Protein AF-A0A534XLD9-F1 (afdb_monomer)

Foldseek 3Di:
DDFFDQWADADDDPPQPQWGWTTHRPDPDTDTFGAAWEKDKDKDWAQEAAALAQPGFKDKTKTKMAIDTPDDSDQLQVKKKWKFKCAPPCPPDHTPDTDIFGQDNRRMTMDIDMDGFHKIKIKIWIDDDRRHDIDIDIGIHGYYHDHQQWKKWKWAWDQFPDDRFTKTKTWIWGHDPVSQIDIKIWIWGADPVRWIKIKIADFCPVKDKDFDQDAPRDRQKIKMKGFIKIFTARPVVRDGPDIAGPKMKMKMWGQQCPHVVGDAIWIFMWIAHNVRDTDNRGGHDIDGGPDIGMDIDDD

Secondary structure (DSSP, 8-state):
---PPPTT-B----S-TTB--EE-SS-SSEE-PBPPBPEEEEE-S-SEEE-SSTT--EEEEEEEEEEEESSSSS-GGG-EEEEEEEETT-TTSPPSEEEEEE--TTSEEEEEEEEESEEEEEEEEEPPBTTB---EEEEEEEEE---SS-EEEEEEEEE-SSSS-EEEEEEEEEE-TTS-EEEEEEEEEE-TTS-EEEEEEEE-TT--EEEEE-GGGSEEEEEEEEEEEEEEE-TTT--EEEEEEEEEEEEEEE--TTSSS----EEEEEEE-TTSPBPTT-EEEEEE-SEEEEEEE--

Radius of gyration: 24.29 Å; Cα contacts (8 Å, |Δi|>4): 788; chains: 1; bounding box: 73×39×75 Å

Nearest PDB structures (foldseek):
  7cg1-assembly1_A  TM=5.729E-01  e=1.431E+00  Pseudobacteroides cellulosolvens ATCC 35603 = DSM 2933
  7cg8-assembly1_D  TM=5.524E-01  e=1.174E+00  Pseudobacteroides cellulosolvens ATCC 35603 = DSM 2933
  4nkq-assembly1_B  TM=4.243E-01  e=3.858E+00  Homo sapiens
  6tpu-assembly2_B  TM=2.922E-01  e=8.116E+00  Homo sapiens

Solvent-accessible surface area (backbone atoms only — not comparable to full-atom values): 15808 Å² total; per-residue (Å²): 131,89,86,52,58,58,57,71,40,76,46,78,74,85,83,52,91,43,38,47,42,20,26,67,40,80,46,94,58,65,37,68,52,54,52,56,42,50,53,49,59,42,81,67,37,64,44,51,43,42,12,69,18,75,84,39,61,46,27,80,44,47,47,28,34,41,46,45,65,77,64,81,77,60,70,62,51,81,41,36,35,32,44,34,31,17,54,55,93,36,89,86,55,82,53,85,39,80,50,73,22,62,21,37,95,84,24,43,24,59,50,76,49,77,44,60,58,46,57,26,32,35,35,42,28,46,57,89,44,86,50,40,48,74,35,67,42,76,45,65,29,36,28,40,65,17,64,49,70,31,35,40,38,36,36,36,29,33,72,40,98,66,68,102,43,63,29,39,37,39,38,39,40,32,38,38,98,84,35,46,62,44,71,50,44,40,39,37,40,69,48,96,88,67,32,35,36,40,36,36,58,74,43,38,91,89,32,53,75,36,61,33,69,50,50,93,76,35,56,23,22,37,38,39,34,27,31,24,35,42,32,36,25,41,76,89,76,70,42,73,78,45,75,46,62,74,20,37,38,40,37,42,38,33,29,14,79,79,28,86,76,65,46,71,29,29,45,20,34,36,35,33,41,72,88,69,46,73,43,87,90,42,44,73,61,78,36,61,52,77,42,74,52,51,44,55,43,71,106

Mean predicted aligned error: 12.77 Å

pLDDT: mean 88.13, std 9.19, range [56.22, 98.62]

Structure (mmCIF, N/CA/C/O backbone):
data_AF-A0A534XLD9-F1
#
_entry.id   AF-A0A534XLD9-F1
#
loop_
_atom_site.group_PDB
_atom_site.id
_atom_site.type_symbol
_atom_site.label_atom_id
_atom_site.label_alt_id
_atom_site.label_comp_id
_atom_site.label_asym_id
_atom_site.label_entity_id
_atom_site.label_seq_id
_atom_site.pdbx_PDB_ins_code
_atom_site.Cartn_x
_atom_site.Cartn_y
_atom_site.Cartn_z
_atom_site.occupancy
_atom_site.B_iso_or_equiv
_atom_site.auth_seq_id
_atom_site.auth_comp_id
_atom_site.auth_asym_id
_atom_site.auth_atom_id
_atom_site.pdbx_PDB_model_num
ATOM 1 N N . MET A 1 1 ? -49.178 1.383 40.693 1.00 61.94 1 MET A N 1
ATOM 2 C CA . MET A 1 1 ? -47.791 1.307 40.199 1.00 61.94 1 MET A CA 1
ATOM 3 C C . MET A 1 1 ? -47.770 0.206 39.171 1.00 61.94 1 MET A C 1
ATOM 5 O O . MET A 1 1 ? -48.215 -0.885 39.509 1.00 61.94 1 MET A O 1
ATOM 9 N N . ASP A 1 2 ? -47.312 0.497 37.959 1.00 74.88 2 ASP A N 1
ATOM 10 C CA . ASP A 1 2 ? -46.992 -0.567 37.011 1.00 74.88 2 ASP A CA 1
ATOM 11 C C . ASP A 1 2 ? -45.731 -1.288 37.485 1.00 74.88 2 ASP A C 1
ATOM 13 O O . ASP A 1 2 ? -44.790 -0.660 37.979 1.00 74.88 2 ASP A O 1
ATOM 17 N N . VAL A 1 3 ? -45.745 -2.615 37.387 1.00 83.62 3 VAL A N 1
ATOM 18 C CA . VAL A 1 3 ? -44.616 -3.472 37.750 1.00 83.62 3 VAL A CA 1
ATOM 19 C C . VAL A 1 3 ? -43.976 -3.936 36.451 1.00 83.62 3 VAL A C 1
ATOM 21 O O . VAL A 1 3 ? -44.555 -4.745 35.730 1.00 83.62 3 VAL A O 1
ATOM 24 N N . PHE A 1 4 ? -42.800 -3.396 36.137 1.00 91.00 4 PHE A N 1
ATOM 25 C CA . PHE A 1 4 ? -42.024 -3.809 34.970 1.00 91.00 4 PHE A CA 1
ATOM 26 C C . PHE A 1 4 ? -41.066 -4.938 35.325 1.00 91.00 4 PHE A C 1
ATOM 28 O O . PHE A 1 4 ? -40.549 -5.010 36.443 1.00 91.00 4 PHE A O 1
ATOM 35 N N . GLN A 1 5 ? -40.811 -5.803 34.346 1.00 90.00 5 GLN A N 1
ATOM 36 C CA . GLN A 1 5 ? -39.850 -6.879 34.513 1.00 90.00 5 GLN A CA 1
ATOM 37 C C . GLN A 1 5 ? -38.439 -6.320 34.648 1.00 90.00 5 GLN A C 1
ATOM 39 O O . GLN A 1 5 ? -38.091 -5.354 33.974 1.00 90.00 5 GLN A O 1
ATOM 44 N N . THR A 1 6 ? -37.633 -6.915 35.529 1.00 92.38 6 THR A N 1
ATOM 45 C CA . THR A 1 6 ? -36.284 -6.433 35.849 1.00 92.38 6 THR A CA 1
ATOM 46 C C . THR A 1 6 ? -35.412 -6.303 34.596 1.00 92.38 6 THR A C 1
ATOM 48 O O . THR A 1 6 ? -35.491 -7.125 33.682 1.00 92.38 6 THR A O 1
ATOM 51 N N . ALA A 1 7 ? -34.566 -5.270 34.562 1.00 93.38 7 ALA A N 1
ATOM 52 C CA . ALA A 1 7 ? -33.651 -5.031 33.452 1.00 93.38 7 ALA A CA 1
ATOM 53 C C . ALA A 1 7 ? -32.753 -6.254 33.180 1.00 93.38 7 ALA A C 1
ATOM 55 O O . ALA A 1 7 ? -32.238 -6.861 34.120 1.00 93.38 7 ALA A O 1
ATOM 56 N N . GLY A 1 8 ? -32.567 -6.601 31.904 1.00 90.00 8 GLY A N 1
ATOM 57 C CA . GLY A 1 8 ? -31.731 -7.729 31.473 1.00 90.00 8 GLY A CA 1
ATOM 58 C C . GLY A 1 8 ? -32.429 -9.095 31.416 1.00 90.00 8 GLY A C 1
ATOM 59 O O . GLY A 1 8 ? -31.811 -10.053 30.964 1.00 90.00 8 GLY A O 1
ATOM 60 N N . TYR A 1 9 ? -33.695 -9.209 31.838 1.00 93.00 9 TYR A N 1
ATOM 61 C CA . TYR A 1 9 ? -34.493 -10.415 31.571 1.00 93.00 9 TYR A CA 1
ATOM 62 C C . TYR A 1 9 ? -34.829 -10.523 30.086 1.00 93.00 9 TYR A C 1
ATOM 64 O O . TYR A 1 9 ? -35.112 -9.504 29.458 1.00 93.00 9 TYR A O 1
ATOM 72 N N . THR A 1 10 ? -34.858 -11.748 29.557 1.00 92.50 10 THR A N 1
ATOM 73 C CA . THR A 1 10 ? -35.265 -11.997 28.172 1.00 92.50 10 THR A CA 1
ATOM 74 C C . THR A 1 10 ? -36.721 -11.590 27.942 1.00 92.50 10 THR A C 1
ATOM 76 O O . THR A 1 10 ? -37.580 -11.778 28.811 1.00 92.50 10 THR A O 1
ATOM 79 N N . CYS A 1 11 ? -36.998 -11.014 26.775 1.00 91.56 11 CYS A N 1
ATOM 80 C CA . CYS A 1 11 ? -38.344 -10.671 26.316 1.00 91.56 11 CYS A CA 1
ATOM 81 C C . CYS A 1 11 ? -38.617 -11.291 24.940 1.00 91.56 11 CYS A C 1
ATOM 83 O O . CYS A 1 11 ? -37.980 -12.278 24.581 1.00 91.56 11 CYS A O 1
ATOM 85 N N . THR A 1 12 ? -39.637 -10.806 24.229 1.00 93.44 12 THR A N 1
ATOM 86 C CA . THR A 1 12 ? -40.022 -11.341 22.920 1.00 93.44 12 THR A CA 1
ATOM 87 C C . THR A 1 12 ? -38.857 -11.248 21.935 1.00 93.44 12 THR A C 1
ATOM 89 O O . THR A 1 12 ? -38.420 -10.145 21.627 1.00 93.44 12 THR A O 1
ATOM 92 N N . ASP A 1 13 ? -38.420 -12.409 21.452 1.00 88.88 13 ASP A N 1
ATOM 93 C CA . ASP A 1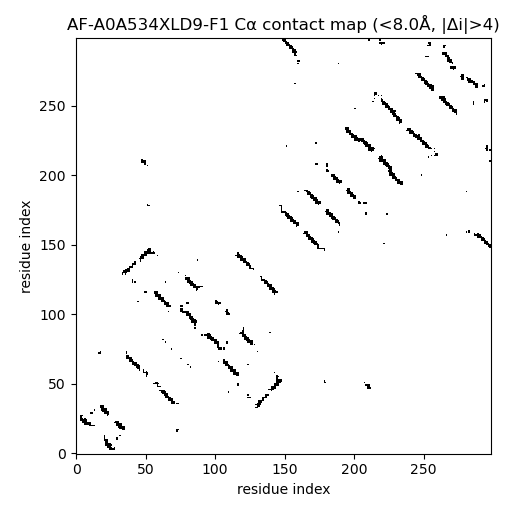 13 ? -37.375 -12.587 20.440 1.00 88.88 13 ASP A CA 1
ATOM 94 C C . ASP A 1 13 ? -37.797 -11.963 19.098 1.00 88.88 13 ASP A C 1
ATOM 96 O O . ASP A 1 13 ? -38.916 -12.209 18.626 1.00 88.88 13 ASP A O 1
ATOM 100 N N . ASP A 1 14 ? -36.931 -11.137 18.505 1.00 89.31 14 ASP A N 1
ATOM 101 C CA . ASP A 1 14 ? -37.129 -10.547 17.172 1.00 89.31 14 ASP A CA 1
ATOM 102 C C . ASP A 1 14 ? -36.625 -11.453 16.028 1.00 89.31 14 ASP A C 1
ATOM 104 O O . ASP A 1 14 ? -36.816 -11.136 14.850 1.00 89.31 14 ASP A O 1
ATOM 108 N N . ALA A 1 15 ? -36.065 -12.615 16.381 1.00 90.69 15 ALA A N 1
ATOM 109 C CA . ALA A 1 15 ? -35.422 -13.600 15.521 1.00 90.69 15 ALA A CA 1
ATOM 110 C C . ALA A 1 15 ? -34.161 -13.093 14.795 1.00 90.69 15 ALA A C 1
ATOM 112 O O . ALA A 1 15 ? -33.679 -13.759 13.869 1.00 90.69 15 ALA A O 1
ATOM 113 N N . ASP A 1 16 ? -33.598 -11.954 15.206 1.00 90.25 16 ASP A N 1
ATOM 114 C CA . ASP A 1 16 ? -32.309 -11.470 14.732 1.00 90.25 16 ASP A CA 1
ATOM 115 C C . ASP A 1 16 ? -31.178 -12.018 15.616 1.00 90.25 16 ASP A C 1
ATOM 117 O O . ASP A 1 16 ? -30.931 -11.598 16.740 1.00 90.25 16 ASP A O 1
ATOM 121 N N . SER A 1 17 ? -30.398 -12.951 15.065 1.00 89.44 17 SER A N 1
ATOM 122 C CA . SER A 1 17 ? -29.231 -13.526 15.752 1.00 89.44 17 SER A CA 1
ATOM 123 C C . SER A 1 17 ? -28.135 -12.510 16.124 1.00 89.44 17 SER A C 1
ATOM 125 O O . SER A 1 17 ? -27.167 -12.869 16.798 1.00 89.44 17 SER A O 1
ATOM 127 N N . CYS A 1 18 ? -28.241 -11.271 15.639 1.00 92.06 18 CYS A N 1
ATOM 128 C CA . CYS A 1 18 ? -27.294 -10.188 15.861 1.00 92.06 18 CYS A CA 1
ATOM 129 C C . CYS A 1 18 ? -27.704 -9.237 16.996 1.00 92.06 18 CYS A C 1
ATOM 131 O O . CYS A 1 18 ? -26.922 -8.341 17.339 1.00 92.06 18 CYS A O 1
ATOM 133 N N . THR A 1 19 ? -28.880 -9.420 17.595 1.00 92.88 19 THR A N 1
ATOM 134 C CA . THR A 1 19 ? -29.396 -8.640 18.726 1.00 92.88 19 THR A CA 1
ATOM 135 C C . THR A 1 19 ? -29.603 -9.539 19.948 1.00 92.88 19 THR A C 1
ATOM 137 O O . THR A 1 19 ? -29.541 -10.764 19.884 1.00 92.88 19 THR A O 1
ATOM 140 N N . SER A 1 20 ? -29.726 -8.920 21.121 1.00 92.06 20 SER A N 1
ATOM 141 C CA . SER A 1 20 ? -30.073 -9.595 22.372 1.00 92.06 20 SER A CA 1
ATOM 142 C C . SER A 1 20 ? -31.358 -8.992 22.913 1.00 92.06 20 SER A C 1
ATOM 144 O O . SER A 1 20 ? -31.349 -7.839 23.331 1.00 92.06 20 SER A O 1
ATOM 146 N N . ASP A 1 21 ? -32.421 -9.779 23.014 1.00 94.56 21 ASP A N 1
ATOM 147 C CA . ASP A 1 21 ? -33.731 -9.295 23.460 1.00 94.56 21 ASP A CA 1
ATOM 148 C C . ASP A 1 21 ? -33.812 -9.192 24.979 1.00 94.56 21 ASP A C 1
ATOM 150 O O . ASP A 1 21 ? -33.820 -10.203 25.689 1.00 94.56 21 ASP A O 1
ATOM 154 N N . VAL A 1 22 ? -33.872 -7.967 25.503 1.00 94.38 22 VAL A N 1
ATOM 155 C CA . VAL A 1 22 ? -33.872 -7.722 26.951 1.00 94.38 22 VAL A CA 1
ATOM 156 C C . VAL A 1 22 ? -34.844 -6.633 27.397 1.00 94.38 22 VAL A C 1
ATOM 158 O O . VAL A 1 22 ? -35.036 -5.605 26.750 1.00 94.38 22 VAL A O 1
ATOM 161 N N . CYS A 1 23 ? -35.439 -6.827 28.571 1.00 94.31 23 CYS A N 1
ATOM 162 C CA . CYS A 1 23 ? -36.251 -5.820 29.247 1.00 94.31 23 CYS A CA 1
ATOM 163 C C . CYS A 1 23 ? -35.387 -4.647 29.737 1.00 94.31 23 CYS A C 1
ATOM 165 O O . CYS A 1 23 ? -34.271 -4.845 30.224 1.00 94.31 23 CYS A O 1
ATOM 167 N N . SER A 1 24 ? -35.936 -3.426 29.712 1.00 92.38 24 SER A N 1
ATOM 168 C CA . SER A 1 24 ? -35.257 -2.229 30.238 1.00 92.38 24 SER A CA 1
ATOM 169 C C . SER A 1 24 ? -35.392 -2.038 31.754 1.00 92.38 24 SER A C 1
ATOM 171 O O . SER A 1 24 ? -34.673 -1.225 32.330 1.00 92.38 24 SER A O 1
ATOM 173 N N . GLY A 1 25 ? -36.342 -2.717 32.412 1.00 91.69 25 GLY A N 1
ATOM 174 C CA . GLY A 1 25 ? -36.690 -2.455 33.818 1.00 91.69 25 GLY A CA 1
ATOM 175 C C . GLY A 1 25 ? -37.645 -1.280 34.047 1.00 91.69 25 GLY A C 1
ATOM 176 O O . GLY A 1 25 ? -38.066 -1.052 35.177 1.00 91.69 25 GLY A O 1
ATOM 177 N N . SER A 1 26 ? -37.978 -0.525 32.999 1.00 92.56 26 SER A N 1
ATOM 178 C CA . SER A 1 26 ? -38.694 0.758 33.094 1.00 92.56 26 SER A CA 1
ATOM 179 C C . SER A 1 26 ? -39.796 0.947 32.048 1.00 92.56 26 SER A C 1
ATOM 181 O O . SER A 1 26 ? -40.458 1.983 32.038 1.00 92.56 26 SER A O 1
ATOM 183 N N . SER A 1 27 ? -39.979 -0.027 31.157 1.00 90.25 27 SER A N 1
ATOM 184 C CA . SER A 1 27 ? -40.933 0.004 30.051 1.00 90.25 27 SER A CA 1
ATOM 185 C C . SER A 1 27 ? -41.468 -1.401 29.775 1.00 90.25 27 SER A C 1
ATOM 187 O O . SER A 1 27 ? -40.807 -2.393 30.082 1.00 90.25 27 SER A O 1
ATOM 189 N N . ALA A 1 28 ? -42.651 -1.478 29.162 1.00 90.50 28 ALA A N 1
ATOM 190 C CA . ALA A 1 28 ? -43.205 -2.716 28.613 1.00 90.50 28 ALA A CA 1
ATOM 191 C C . ALA A 1 28 ? -42.612 -3.084 27.235 1.00 90.50 28 ALA A C 1
ATOM 193 O O . ALA A 1 28 ? -42.898 -4.160 26.717 1.00 90.50 28 ALA A O 1
ATOM 194 N N . ALA A 1 29 ? -41.815 -2.197 26.626 1.00 91.69 29 ALA A N 1
ATOM 195 C CA . ALA A 1 29 ? -41.138 -2.467 25.361 1.00 91.69 29 ALA A CA 1
ATOM 196 C C . ALA A 1 29 ? -39.920 -3.387 25.557 1.00 91.69 29 ALA A C 1
ATOM 198 O O . ALA A 1 29 ? -39.136 -3.194 26.489 1.00 91.69 29 ALA A O 1
ATOM 199 N N . CYS A 1 30 ? -39.753 -4.345 24.644 1.00 92.94 30 CYS A N 1
ATOM 200 C CA . CYS A 1 30 ? -38.544 -5.157 24.533 1.00 92.94 30 CYS A CA 1
ATOM 201 C C . CYS A 1 30 ? -37.442 -4.333 23.852 1.00 92.94 30 CYS A C 1
ATOM 203 O O . CYS A 1 30 ? -37.720 -3.596 22.903 1.00 92.94 30 CYS A O 1
ATOM 205 N N . LEU A 1 31 ? -36.217 -4.385 24.377 1.00 94.00 31 LEU A N 1
ATOM 206 C CA . LEU A 1 31 ? -35.057 -3.769 23.740 1.00 94.00 31 LEU A CA 1
ATOM 207 C C . LEU A 1 31 ? -34.300 -4.827 22.949 1.00 94.00 31 LEU A C 1
ATOM 209 O O . LEU A 1 31 ? -34.154 -5.949 23.423 1.00 94.00 31 LEU A O 1
ATOM 213 N N . HIS A 1 32 ? -33.734 -4.406 21.820 1.00 92.38 32 HIS A N 1
ATOM 214 C CA . HIS A 1 32 ? -32.953 -5.250 20.915 1.00 92.38 32 HIS A CA 1
ATOM 215 C C . HIS A 1 32 ? -31.539 -4.666 20.718 1.00 92.38 32 HIS A C 1
ATOM 217 O O . HIS A 1 32 ? -31.175 -4.266 19.609 1.00 92.38 32 HIS A O 1
ATOM 223 N N . PRO A 1 33 ? -30.736 -4.465 21.785 1.00 92.00 33 PRO A N 1
ATOM 224 C CA . PRO A 1 33 ? -29.350 -4.046 21.627 1.00 92.00 33 PRO A CA 1
ATOM 225 C C . PRO A 1 33 ? -28.579 -5.060 20.782 1.00 92.00 33 PRO A C 1
ATOM 227 O O . PRO A 1 33 ? -28.701 -6.268 20.963 1.00 92.00 33 PRO A O 1
ATOM 230 N N . CYS A 1 34 ? -27.738 -4.555 19.889 1.00 92.12 34 CYS A N 1
ATOM 231 C CA . CYS A 1 34 ? -26.821 -5.383 19.121 1.00 92.12 34 CYS A CA 1
ATOM 232 C C . CYS A 1 34 ? -25.862 -6.166 20.032 1.00 92.12 34 CYS A C 1
ATOM 234 O O . CYS A 1 34 ? -25.369 -5.652 21.041 1.00 92.12 34 CYS A O 1
ATOM 236 N N . ILE A 1 35 ? -25.548 -7.397 19.635 1.00 90.75 35 ILE A N 1
ATOM 237 C CA . ILE A 1 35 ? -24.490 -8.202 20.245 1.00 90.75 35 ILE A CA 1
ATOM 238 C C . ILE A 1 35 ? -23.139 -7.705 19.703 1.00 90.75 35 ILE A C 1
ATOM 240 O O . ILE A 1 35 ? -22.944 -7.698 18.485 1.00 90.75 35 ILE A O 1
ATOM 244 N N . PRO A 1 36 ? -22.179 -7.303 20.562 1.00 90.69 36 PRO A N 1
ATOM 245 C CA . PRO A 1 36 ? -20.895 -6.789 20.099 1.00 90.69 36 PRO A CA 1
ATOM 246 C C . PRO A 1 36 ? -20.099 -7.810 19.278 1.00 90.69 36 PRO A C 1
ATOM 248 O O . PRO A 1 36 ? -19.723 -8.872 19.781 1.00 90.69 36 PRO A O 1
ATOM 251 N N . VAL A 1 37 ? -19.780 -7.456 1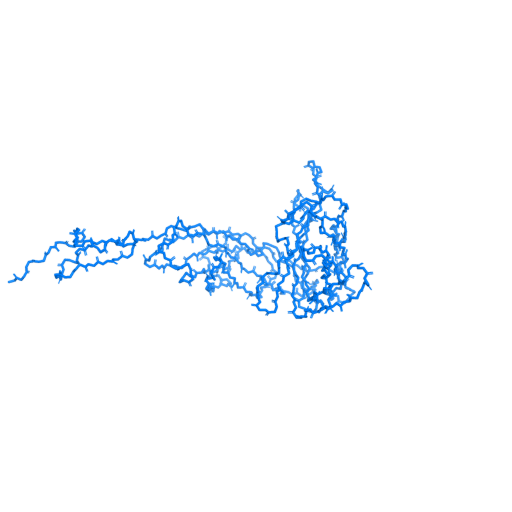8.033 1.00 92.69 37 VAL A N 1
ATOM 252 C CA . VAL A 1 37 ? -19.006 -8.301 17.116 1.00 92.69 37 VAL A CA 1
ATOM 253 C C . VAL A 1 37 ? -17.510 -8.164 17.397 1.00 92.69 37 VAL A C 1
ATOM 255 O O . VAL A 1 37 ? -16.976 -7.056 17.489 1.00 92.69 37 VAL A O 1
ATOM 258 N N . GLY A 1 38 ? -16.818 -9.297 17.535 1.00 92.12 38 GLY A N 1
ATOM 259 C CA . GLY A 1 38 ? -15.363 -9.339 17.655 1.00 92.12 38 GLY A CA 1
ATOM 260 C C . GLY A 1 38 ? -14.668 -8.964 16.346 1.00 92.12 38 GLY A C 1
ATOM 261 O O . GLY A 1 38 ? -15.143 -9.294 15.258 1.00 92.12 38 GLY A O 1
ATOM 262 N N . VAL A 1 39 ? -13.517 -8.300 16.440 1.00 94.12 39 VAL A N 1
ATOM 263 C CA . VAL A 1 39 ? -12.728 -7.867 15.278 1.00 94.12 39 VAL A CA 1
ATOM 264 C C . VAL A 1 39 ? -11.257 -8.211 15.458 1.00 94.12 39 VAL A C 1
ATOM 266 O O . VAL A 1 39 ? -10.699 -8.090 16.547 1.00 94.12 39 VAL A O 1
ATOM 269 N N . THR A 1 40 ? -10.612 -8.613 14.367 1.00 94.19 40 THR A N 1
ATOM 270 C CA . THR A 1 40 ? -9.151 -8.682 14.281 1.00 94.19 40 THR A CA 1
ATOM 271 C C . THR A 1 40 ? -8.649 -7.397 13.638 1.00 94.19 40 THR A C 1
ATOM 273 O O . THR A 1 40 ? -9.137 -7.016 12.577 1.00 94.19 40 THR A O 1
ATOM 276 N N . LEU A 1 41 ? -7.682 -6.733 14.273 1.00 95.00 41 LEU A N 1
ATOM 277 C CA . LEU A 1 41 ? -7.057 -5.513 13.764 1.00 95.00 41 LEU A CA 1
ATOM 278 C C . LEU A 1 41 ? -5.583 -5.776 13.458 1.00 95.00 41 LEU A C 1
ATOM 280 O O . LEU A 1 41 ? -4.827 -6.194 14.336 1.00 95.00 41 LEU A O 1
ATOM 284 N N . GLN A 1 42 ? -5.171 -5.487 12.229 1.00 91.06 42 GLN A N 1
ATOM 285 C CA . GLN A 1 42 ? -3.785 -5.603 11.785 1.00 91.06 42 GLN A CA 1
ATOM 286 C C . GLN A 1 42 ? -3.284 -4.251 11.292 1.00 91.06 42 GLN A C 1
ATOM 288 O O . GLN A 1 42 ? -3.963 -3.581 10.518 1.00 91.06 42 GLN A O 1
ATOM 293 N N . TYR A 1 43 ? -2.090 -3.846 11.719 1.00 87.69 43 TYR A N 1
ATOM 294 C CA . TYR A 1 43 ? -1.435 -2.672 11.155 1.00 87.69 43 TYR A CA 1
ATOM 295 C C . TYR A 1 43 ? -0.810 -3.028 9.802 1.00 87.69 43 TYR A C 1
ATOM 297 O O . TYR A 1 43 ? -0.097 -4.023 9.688 1.00 87.69 43 TYR A O 1
ATOM 305 N N . ALA A 1 44 ? -1.070 -2.202 8.792 1.00 82.12 44 ALA A N 1
ATOM 306 C CA . ALA A 1 44 ? -0.615 -2.384 7.413 1.00 82.12 44 ALA A CA 1
ATOM 307 C C . ALA A 1 44 ? 0.048 -1.120 6.829 1.00 82.12 44 ALA A C 1
ATOM 309 O O . ALA A 1 44 ? 0.359 -1.069 5.638 1.00 82.12 44 ALA A O 1
ATOM 310 N N . GLY A 1 45 ? 0.227 -0.083 7.655 1.00 79.50 45 GLY A N 1
ATOM 311 C CA . GLY A 1 45 ? 0.884 1.161 7.267 1.00 79.50 45 GLY A CA 1
ATOM 312 C C . GLY A 1 45 ? 2.407 1.058 7.233 1.00 79.50 45 GLY A C 1
ATOM 313 O O . GLY A 1 45 ? 3.001 -0.004 7.420 1.00 79.50 45 GLY A O 1
ATOM 314 N N . ASP A 1 46 ? 3.047 2.201 7.023 1.00 82.00 46 ASP A N 1
ATOM 315 C CA . ASP A 1 46 ? 4.496 2.311 6.978 1.00 82.00 46 ASP A CA 1
ATOM 316 C C . ASP A 1 46 ? 5.129 1.989 8.342 1.00 82.00 46 ASP A C 1
ATOM 318 O O . ASP A 1 46 ? 4.630 2.389 9.398 1.00 82.00 46 ASP A O 1
ATOM 322 N N . LEU A 1 47 ? 6.260 1.282 8.303 1.00 81.12 47 LEU A N 1
ATOM 323 C CA . LEU A 1 47 ? 7.117 0.983 9.461 1.00 81.12 47 LEU A CA 1
ATOM 324 C C . LEU A 1 47 ? 8.473 1.690 9.364 1.00 81.12 47 LEU A C 1
ATOM 326 O O . LEU A 1 47 ? 9.111 1.967 10.376 1.00 81.12 47 LEU A O 1
ATOM 330 N N . PHE A 1 48 ? 8.923 2.007 8.148 1.00 69.94 48 PHE A N 1
ATOM 331 C CA . PHE A 1 48 ? 10.088 2.852 7.915 1.00 69.94 48 PHE A CA 1
ATOM 332 C C . PHE A 1 48 ? 9.828 3.778 6.730 1.00 69.94 48 PHE A C 1
ATOM 334 O O . PHE A 1 48 ? 9.354 3.336 5.683 1.00 69.94 48 PHE A O 1
ATOM 341 N N . VAL A 1 49 ? 10.160 5.054 6.890 1.00 69.94 49 VAL A N 1
ATOM 342 C CA . VAL A 1 49 ? 9.986 6.101 5.881 1.00 69.94 49 VAL A CA 1
ATOM 343 C C . VAL A 1 49 ? 11.274 6.917 5.811 1.00 69.94 49 VAL A C 1
ATOM 345 O O . VAL A 1 49 ? 11.942 7.121 6.820 1.00 69.94 49 VAL A O 1
ATOM 348 N N . PHE A 1 50 ? 11.642 7.392 4.625 1.00 64.12 50 PHE A N 1
ATOM 349 C CA . PHE A 1 50 ? 12.731 8.352 4.481 1.00 64.12 50 PHE A CA 1
ATOM 350 C C . PHE A 1 50 ? 12.200 9.695 4.005 1.00 64.12 50 PHE A C 1
ATOM 352 O O . PHE A 1 50 ? 11.227 9.760 3.252 1.00 64.12 50 PHE A O 1
ATOM 359 N N . THR A 1 51 ? 12.851 10.770 4.426 1.00 71.06 51 THR A N 1
ATOM 360 C CA . THR A 1 51 ? 12.584 12.098 3.876 1.00 71.06 51 THR A CA 1
ATOM 361 C C . THR A 1 51 ? 13.061 12.189 2.426 1.00 71.06 51 THR A C 1
ATOM 363 O O . THR A 1 51 ? 13.833 11.355 1.953 1.00 71.06 51 THR A O 1
ATOM 366 N N . ALA A 1 52 ? 12.619 13.212 1.692 1.00 62.66 52 ALA A N 1
ATOM 367 C CA . ALA A 1 52 ? 12.949 13.362 0.269 1.00 62.66 52 ALA A CA 1
ATOM 368 C C . ALA A 1 52 ? 14.451 13.599 -0.023 1.00 62.66 52 ALA A C 1
ATOM 370 O O . ALA A 1 52 ? 14.849 13.670 -1.182 1.00 62.66 52 ALA A O 1
ATOM 371 N N . GLY A 1 53 ? 15.299 13.725 1.000 1.00 58.81 53 GLY A N 1
ATOM 372 C CA . GLY A 1 53 ? 16.743 13.859 0.847 1.00 58.81 53 GLY A CA 1
ATOM 373 C C . GLY A 1 53 ? 17.446 14.147 2.174 1.00 58.81 53 GLY A C 1
ATOM 374 O O . GLY A 1 53 ? 16.783 14.357 3.191 1.00 58.81 53 GLY A O 1
ATOM 375 N N . PRO A 1 54 ? 18.786 14.231 2.171 1.00 62.28 54 PRO A N 1
ATOM 376 C CA . PRO A 1 54 ? 19.584 14.298 3.398 1.00 62.28 54 PRO A CA 1
ATOM 377 C C . PRO A 1 54 ? 19.379 15.588 4.205 1.00 62.28 54 PRO A C 1
ATOM 379 O O . PRO A 1 54 ? 19.782 15.665 5.359 1.00 62.28 54 PRO A O 1
ATOM 382 N N . THR A 1 55 ? 18.759 16.608 3.606 1.00 69.94 55 THR A N 1
ATOM 383 C CA . THR A 1 55 ? 18.476 17.909 4.232 1.00 69.94 55 THR A CA 1
ATOM 384 C C . THR A 1 55 ? 16.985 18.171 4.442 1.00 69.94 55 THR A C 1
ATOM 386 O O . THR A 1 55 ? 16.613 19.214 4.978 1.00 69.94 55 THR A O 1
ATOM 389 N N . VAL A 1 56 ? 16.112 17.249 4.027 1.00 73.56 56 VAL A N 1
ATOM 390 C CA . VAL A 1 56 ? 14.664 17.380 4.217 1.00 73.56 56 VAL A CA 1
ATOM 391 C C . VAL A 1 56 ? 14.323 16.761 5.564 1.00 73.56 56 VAL A C 1
ATOM 393 O O . VAL A 1 56 ? 14.608 15.591 5.782 1.00 73.56 56 VAL A O 1
ATOM 396 N N . GLY A 1 57 ? 13.749 17.542 6.479 1.00 73.75 57 GLY A N 1
ATOM 397 C CA . GLY A 1 57 ? 13.451 17.091 7.844 1.00 73.75 57 GLY A CA 1
ATOM 398 C C . GLY A 1 57 ? 12.119 16.359 7.999 1.00 73.75 57 GLY A C 1
ATOM 399 O O . GLY A 1 57 ? 11.870 15.798 9.059 1.00 73.75 57 GLY A O 1
ATOM 400 N N . THR A 1 58 ? 11.266 16.366 6.972 1.00 82.62 58 THR A N 1
ATOM 401 C CA . THR A 1 58 ? 9.927 15.768 6.999 1.00 82.62 58 THR A CA 1
ATOM 402 C C . THR A 1 58 ? 9.757 14.684 5.941 1.00 82.62 58 THR A C 1
ATOM 404 O O . THR A 1 58 ? 10.334 14.749 4.854 1.00 82.62 58 THR A O 1
ATOM 407 N N . ALA A 1 59 ? 8.930 13.690 6.248 1.00 76.75 59 ALA A N 1
ATOM 408 C CA . ALA A 1 59 ? 8.475 12.689 5.295 1.00 76.75 59 ALA A CA 1
ATOM 409 C C . ALA A 1 59 ? 6.957 12.522 5.367 1.00 76.75 59 ALA A C 1
ATOM 411 O O . ALA A 1 59 ? 6.359 12.677 6.434 1.00 76.75 59 ALA A O 1
ATOM 412 N N . THR A 1 60 ? 6.350 12.177 4.233 1.00 83.38 60 THR A N 1
ATOM 413 C CA . THR A 1 60 ? 4.960 11.721 4.185 1.00 83.38 60 THR A CA 1
ATOM 414 C C . THR A 1 60 ? 4.909 10.259 4.600 1.00 83.38 60 THR A C 1
ATOM 416 O O . THR A 1 60 ? 5.581 9.420 4.008 1.00 83.38 60 THR A O 1
ATOM 419 N N . VAL A 1 61 ? 4.107 9.974 5.615 1.00 84.50 61 VAL A N 1
ATOM 420 C CA . VAL A 1 61 ? 3.894 8.654 6.199 1.00 84.50 61 VAL A CA 1
ATOM 421 C C . VAL A 1 61 ? 2.455 8.245 5.934 1.00 84.50 61 VAL A C 1
ATOM 423 O O . VAL A 1 61 ? 1.532 9.026 6.184 1.00 84.50 61 VAL A O 1
ATOM 426 N N . VAL A 1 62 ? 2.256 7.014 5.476 1.00 85.50 62 VAL A N 1
ATOM 427 C CA . VAL A 1 62 ? 0.937 6.400 5.337 1.00 85.50 62 VAL A CA 1
ATOM 428 C C . VAL A 1 62 ? 0.713 5.436 6.493 1.00 85.50 62 VAL A C 1
ATOM 430 O O . VAL A 1 62 ? 1.390 4.422 6.630 1.00 85.50 62 VAL A O 1
ATOM 433 N N . LEU A 1 63 ? -0.273 5.736 7.325 1.00 90.88 63 LEU A N 1
ATOM 434 C CA . LEU A 1 63 ? -0.788 4.819 8.331 1.00 90.88 63 LEU A CA 1
ATOM 435 C C . LEU A 1 63 ? -1.946 4.048 7.718 1.00 90.88 63 LEU A C 1
ATOM 437 O O . LEU A 1 63 ? -2.809 4.634 7.069 1.00 90.88 63 LEU A O 1
ATOM 441 N N . SER A 1 64 ? -1.977 2.739 7.927 1.00 88.69 64 SER A N 1
ATOM 442 C CA . SER A 1 64 ? -3.081 1.907 7.474 1.00 88.69 64 SER A CA 1
ATOM 443 C C . SER A 1 64 ? -3.307 0.750 8.429 1.00 88.69 64 SER A C 1
ATOM 445 O O . SER A 1 64 ? -2.383 0.296 9.108 1.00 88.69 64 SER A O 1
ATOM 447 N N . ALA A 1 65 ? -4.549 0.296 8.500 1.00 87.88 65 ALA A N 1
ATOM 448 C CA . ALA A 1 65 ? -4.937 -0.888 9.231 1.00 87.88 65 ALA A CA 1
ATOM 449 C C . ALA A 1 65 ? -6.013 -1.642 8.456 1.00 87.88 65 ALA A C 1
ATOM 451 O O . ALA A 1 65 ? -6.831 -1.025 7.773 1.00 87.88 65 ALA A O 1
ATOM 452 N N . HIS A 1 66 ? -6.005 -2.960 8.613 1.00 91.12 66 HIS A N 1
ATOM 453 C CA . HIS A 1 66 ? -7.028 -3.853 8.102 1.00 91.12 66 HIS A CA 1
ATOM 454 C C . HIS A 1 66 ? -7.836 -4.420 9.269 1.00 91.12 66 HIS A C 1
ATOM 456 O O . HIS A 1 66 ? -7.271 -4.884 10.268 1.00 91.12 66 HIS A O 1
ATOM 462 N N . VAL A 1 67 ? -9.156 -4.360 9.141 1.00 92.75 67 VAL A N 1
ATOM 463 C CA . VAL A 1 67 ? -10.135 -4.859 10.099 1.00 92.75 67 VAL A CA 1
ATOM 464 C C . VAL A 1 67 ? -10.829 -6.068 9.492 1.00 92.75 67 VAL A C 1
ATOM 466 O O . VAL A 1 67 ? -11.383 -5.992 8.399 1.00 92.75 67 VAL A O 1
ATOM 469 N N . THR A 1 68 ? -10.853 -7.172 10.230 1.00 93.44 68 THR A N 1
ATOM 470 C CA . THR A 1 68 ? -11.612 -8.367 9.854 1.00 93.44 68 THR A CA 1
ATOM 471 C C . THR A 1 68 ? -12.646 -8.673 10.938 1.00 93.44 68 THR A C 1
ATOM 473 O O . THR A 1 68 ? -12.254 -8.992 12.067 1.00 93.44 68 THR A O 1
ATOM 476 N N . PRO A 1 69 ? -13.953 -8.578 10.644 1.00 93.19 69 PRO A N 1
ATOM 477 C CA . PRO A 1 69 ? -14.999 -8.914 11.595 1.00 93.19 69 PRO A CA 1
ATOM 478 C C . PRO A 1 69 ? -15.130 -10.436 11.720 1.00 93.19 69 PRO A C 1
ATOM 480 O O . PRO A 1 69 ? -14.922 -11.173 10.758 1.00 93.19 69 PRO A O 1
ATOM 483 N N . GLN A 1 70 ? -15.464 -10.926 12.913 1.00 92.12 70 GLN A N 1
ATOM 484 C CA . GLN A 1 70 ? -15.642 -12.364 13.159 1.00 92.12 70 GLN A CA 1
ATOM 485 C C . GLN A 1 70 ? -16.932 -12.925 12.542 1.00 92.12 70 GLN A C 1
ATOM 487 O O . GLN A 1 70 ? -17.049 -14.136 12.363 1.00 92.12 70 GLN A O 1
ATOM 492 N N . ASN A 1 71 ? -17.898 -12.060 12.227 1.00 88.19 71 ASN A N 1
ATOM 493 C CA . ASN A 1 71 ? -19.152 -12.404 11.563 1.00 88.19 71 ASN A CA 1
ATOM 494 C C . ASN A 1 71 ? -19.674 -11.205 10.743 1.00 88.19 71 ASN A C 1
ATOM 496 O O . ASN A 1 71 ? -19.031 -10.159 10.679 1.00 88.19 71 ASN A O 1
ATOM 500 N N . THR A 1 72 ? -20.837 -11.358 10.109 1.00 87.75 72 THR A N 1
ATOM 501 C CA . THR A 1 72 ? -21.449 -10.349 9.225 1.00 87.75 72 THR A CA 1
ATOM 502 C C . THR A 1 72 ? -22.616 -9.600 9.869 1.00 87.75 72 THR A C 1
ATOM 504 O O . THR A 1 72 ? -23.404 -8.985 9.159 1.00 87.75 72 THR A O 1
ATOM 507 N N . CYS A 1 73 ? -22.764 -9.666 11.195 1.00 88.62 73 CYS A N 1
ATOM 508 C CA . CYS A 1 73 ? -23.904 -9.074 11.903 1.00 88.62 73 CYS A CA 1
ATOM 509 C C . CYS A 1 73 ? -23.950 -7.546 11.857 1.00 88.62 73 CYS A C 1
ATOM 511 O O . CYS A 1 73 ? -24.958 -6.944 12.208 1.00 88.62 73 CYS A O 1
ATOM 513 N N . GLN A 1 74 ? -22.839 -6.912 11.497 1.00 89.25 74 GLN A N 1
ATOM 514 C CA . GL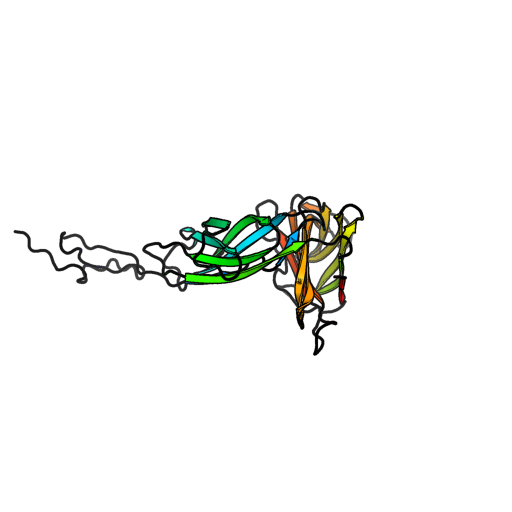N A 1 74 ? -22.680 -5.469 11.518 1.00 89.25 74 GLN A CA 1
ATOM 515 C C . GLN A 1 74 ? -22.003 -5.023 10.224 1.00 89.25 74 GLN A C 1
ATOM 517 O O . GLN A 1 74 ? -21.113 -5.704 9.708 1.00 89.25 74 GLN A O 1
ATOM 522 N N . ASP A 1 75 ? -22.413 -3.866 9.709 1.00 90.75 75 ASP A N 1
ATOM 523 C CA . ASP A 1 75 ? -21.760 -3.250 8.559 1.00 90.75 75 ASP A CA 1
ATOM 524 C C . ASP A 1 75 ? -20.369 -2.755 8.968 1.00 90.75 75 ASP A C 1
ATOM 526 O O . ASP A 1 75 ? -20.222 -1.862 9.807 1.00 90.75 75 ASP A O 1
ATOM 530 N N . ILE A 1 76 ? -19.338 -3.344 8.366 1.00 91.38 76 ILE A N 1
ATOM 531 C CA . ILE A 1 76 ? -17.942 -3.006 8.640 1.00 91.38 76 ILE A CA 1
ATOM 532 C C . ILE A 1 76 ? -17.621 -1.539 8.319 1.00 91.38 76 ILE A C 1
ATOM 534 O O . ILE A 1 76 ? -16.729 -0.962 8.933 1.00 91.38 76 ILE A O 1
ATOM 538 N N . THR A 1 77 ? -18.365 -0.906 7.407 1.00 93.19 77 THR A N 1
ATOM 539 C CA . THR A 1 77 ? -18.154 0.499 7.026 1.00 93.19 77 THR A CA 1
ATOM 540 C C . THR A 1 77 ? -18.612 1.490 8.095 1.00 93.19 77 THR A C 1
ATOM 542 O O . THR A 1 77 ? -18.228 2.659 8.061 1.00 93.19 77 THR A O 1
ATOM 545 N N . ALA A 1 78 ? -19.376 1.028 9.092 1.00 91.31 78 ALA A N 1
ATOM 546 C CA . ALA A 1 78 ? -19.715 1.827 10.264 1.00 91.31 78 ALA A CA 1
ATOM 547 C C . ALA A 1 78 ? -18.521 2.009 11.219 1.00 91.31 78 ALA A C 1
ATOM 549 O O . ALA A 1 78 ? -18.552 2.906 12.063 1.00 91.31 78 ALA A O 1
ATOM 550 N N . LEU A 1 79 ? -17.476 1.179 11.096 1.00 93.88 79 LEU A N 1
ATOM 551 C CA . LEU A 1 79 ? -16.285 1.264 11.931 1.00 93.88 79 LEU A CA 1
ATOM 552 C C . LEU A 1 79 ? -15.366 2.413 11.525 1.00 93.88 79 LEU A C 1
ATOM 554 O O . LEU A 1 79 ? -15.316 2.888 10.390 1.00 93.88 79 LEU A O 1
ATOM 558 N N . SER A 1 80 ? -14.549 2.823 12.485 1.00 95.75 80 SER A N 1
ATOM 559 C CA . SER A 1 80 ? -13.418 3.705 12.246 1.00 95.75 80 SER A CA 1
ATOM 560 C C . SER A 1 80 ? -12.211 3.245 13.051 1.00 95.75 80 SER A C 1
ATOM 562 O O . SER A 1 80 ? -12.343 2.723 14.160 1.00 95.75 80 SER A O 1
ATOM 564 N N . VAL A 1 81 ? -11.020 3.454 12.497 1.00 97.25 81 VAL A N 1
ATOM 565 C CA . VAL A 1 81 ? -9.750 3.187 13.171 1.00 97.25 81 VAL A CA 1
ATOM 566 C C . VAL A 1 81 ? -9.119 4.510 13.556 1.00 97.25 81 VAL A C 1
ATOM 568 O O . VAL A 1 81 ? -8.889 5.386 12.723 1.00 97.25 81 VAL A O 1
ATOM 571 N N . ARG A 1 82 ? -8.793 4.647 14.835 1.00 97.50 82 ARG A N 1
ATOM 572 C CA . ARG A 1 82 ? -7.972 5.737 15.333 1.00 97.50 82 ARG A CA 1
ATOM 573 C C . ARG A 1 82 ? -6.505 5.363 15.252 1.00 97.50 82 ARG A C 1
ATOM 575 O O . ARG A 1 82 ? -6.068 4.381 15.850 1.00 97.50 82 ARG A O 1
ATOM 582 N N . PHE A 1 83 ? -5.743 6.206 14.575 1.00 97.31 83 PHE A N 1
ATOM 583 C CA . PHE A 1 83 ? -4.294 6.161 14.549 1.00 97.31 83 PHE A CA 1
ATOM 584 C C . PHE A 1 83 ? -3.735 7.204 15.507 1.00 97.31 83 PHE A C 1
ATOM 586 O O . PHE A 1 83 ? -4.006 8.404 15.384 1.00 97.31 83 PHE A O 1
ATOM 593 N N . ARG A 1 84 ? -2.928 6.740 16.459 1.00 96.06 84 ARG A N 1
ATOM 594 C CA . ARG A 1 84 ? -2.123 7.594 17.330 1.00 96.06 84 ARG A CA 1
ATOM 595 C C . ARG A 1 84 ? -0.654 7.322 17.077 1.00 96.06 84 ARG A C 1
ATOM 597 O O . ARG A 1 84 ? -0.248 6.167 17.024 1.00 96.06 84 ARG A O 1
ATOM 604 N N . VAL A 1 85 ? 0.142 8.372 16.944 1.00 95.56 85 VAL A N 1
ATOM 605 C CA . VAL A 1 85 ? 1.594 8.255 16.788 1.00 95.56 85 VAL A CA 1
ATOM 606 C C . VAL A 1 85 ? 2.246 8.920 17.982 1.00 95.56 85 VAL A C 1
ATOM 608 O O . VAL A 1 85 ? 1.949 10.071 18.287 1.00 95.56 85 VAL A O 1
ATOM 611 N N . PHE A 1 86 ? 3.123 8.201 18.662 1.00 94.88 86 PHE A N 1
ATOM 612 C CA . PHE A 1 86 ? 3.855 8.662 19.836 1.00 94.88 86 PHE A CA 1
ATOM 613 C C . PHE A 1 86 ? 5.344 8.678 19.529 1.00 94.88 86 PHE A C 1
ATOM 615 O O . PHE A 1 86 ? 5.805 7.903 18.693 1.00 94.88 86 PHE A O 1
ATOM 622 N N . GLN A 1 87 ? 6.117 9.508 20.232 1.00 90.62 87 GLN A N 1
ATOM 623 C CA . GLN A 1 87 ? 7.564 9.288 20.289 1.00 90.62 87 GLN A CA 1
ATOM 624 C C . GLN A 1 87 ? 7.834 7.868 20.807 1.00 90.62 87 GLN A C 1
ATOM 626 O O . GLN A 1 87 ? 7.079 7.368 21.648 1.00 90.62 87 GLN A O 1
ATOM 631 N N . GLN A 1 88 ? 8.867 7.208 20.277 1.00 83.38 88 GLN A N 1
ATOM 632 C CA . GLN A 1 88 ? 9.144 5.807 20.593 1.00 83.38 88 GLN A CA 1
ATOM 633 C C . GLN A 1 88 ? 9.149 5.557 22.108 1.00 83.38 88 GLN A C 1
ATOM 635 O O . GLN A 1 88 ? 9.753 6.310 22.871 1.00 83.38 88 GLN A O 1
ATOM 640 N N . ASN A 1 89 ? 8.475 4.484 22.529 1.00 74.75 89 ASN A N 1
ATOM 641 C CA . ASN A 1 89 ? 8.351 4.055 23.927 1.00 74.75 89 ASN A CA 1
ATOM 642 C C . ASN A 1 89 ? 7.609 5.036 24.859 1.00 74.75 89 ASN A C 1
ATOM 644 O O . ASN A 1 89 ? 7.608 4.829 26.071 1.00 74.75 89 ASN A O 1
ATOM 648 N N . ASN A 1 90 ? 6.935 6.066 24.332 1.00 84.19 90 ASN A N 1
ATOM 649 C CA . ASN A 1 90 ? 6.174 7.031 25.130 1.00 84.19 90 ASN A CA 1
ATOM 650 C C . ASN A 1 90 ? 4.662 6.983 24.838 1.00 84.19 90 ASN A C 1
ATOM 652 O O . ASN A 1 90 ? 4.057 7.973 24.434 1.00 84.19 90 ASN A O 1
ATOM 656 N N . LEU A 1 91 ? 4.039 5.822 25.066 1.00 80.69 91 LEU A N 1
ATOM 657 C CA . LEU A 1 91 ? 2.594 5.605 24.856 1.00 80.69 91 LEU A CA 1
ATOM 658 C C . LEU A 1 91 ? 1.681 6.367 25.838 1.00 80.69 91 LEU A C 1
ATOM 660 O O . LEU A 1 91 ? 0.466 6.394 25.652 1.00 80.69 91 LEU A O 1
ATOM 664 N N . VAL A 1 92 ? 2.254 6.949 26.893 1.00 82.88 92 VAL A N 1
ATOM 665 C CA . VAL A 1 92 ? 1.554 7.746 27.917 1.00 82.88 92 VAL A CA 1
ATOM 666 C C . VAL A 1 92 ? 1.663 9.255 27.680 1.00 82.88 92 VAL A C 1
ATOM 668 O O . VAL A 1 92 ? 0.925 10.020 28.296 1.00 82.88 92 VAL A O 1
ATOM 671 N N . GLY A 1 93 ? 2.558 9.696 26.792 1.00 84.81 93 GLY A N 1
ATOM 672 C CA . GLY A 1 93 ? 2.701 11.099 26.416 1.00 84.81 93 GLY A CA 1
ATOM 673 C C . GLY A 1 93 ? 1.626 11.572 25.436 1.00 84.81 93 GLY A C 1
ATOM 674 O O . GLY A 1 93 ? 0.850 10.786 24.894 1.00 84.81 93 GLY A O 1
ATOM 675 N N . SER A 1 94 ? 1.602 12.878 25.162 1.00 90.69 94 SER A N 1
ATOM 676 C CA . SER A 1 94 ? 0.760 13.429 24.096 1.00 90.69 94 SER A CA 1
ATOM 677 C C . SER A 1 94 ? 1.216 12.887 22.736 1.00 90.69 94 SER A C 1
ATOM 679 O O . SER A 1 94 ? 2.399 13.007 22.404 1.00 90.69 94 SER A O 1
ATOM 681 N N . PRO A 1 95 ? 0.314 12.306 21.929 1.00 94.56 95 PRO A N 1
ATOM 682 C CA . PRO A 1 95 ? 0.681 11.811 20.615 1.00 94.56 95 PRO A CA 1
ATOM 683 C C . PRO A 1 95 ? 0.997 12.972 19.659 1.00 94.56 95 PRO A C 1
ATOM 685 O O . PRO A 1 95 ? 0.344 14.015 19.697 1.00 94.56 95 PRO A O 1
ATOM 688 N N . VAL A 1 96 ? 1.965 12.771 18.763 1.00 93.06 96 VAL A N 1
ATOM 689 C CA . VAL A 1 96 ? 2.287 13.707 17.669 1.00 93.06 96 VAL A CA 1
ATOM 690 C C . VAL A 1 96 ? 1.216 13.708 16.574 1.00 93.06 96 VAL A C 1
ATOM 692 O O . VAL A 1 96 ? 1.075 14.685 15.846 1.00 93.06 96 VAL A O 1
ATOM 695 N N . LEU A 1 97 ? 0.436 12.628 16.478 1.00 95.56 97 LEU A N 1
ATOM 696 C CA . LEU A 1 97 ? -0.738 12.511 15.617 1.00 95.56 97 LEU A CA 1
ATOM 697 C C . LEU A 1 97 ? -1.839 11.772 16.373 1.00 95.56 97 LEU A C 1
ATOM 699 O O . LEU A 1 97 ? -1.572 10.739 16.976 1.00 95.56 97 LEU A O 1
ATOM 703 N N . ASN A 1 98 ? -3.077 12.250 16.291 1.00 96.31 98 ASN A N 1
ATOM 704 C CA . ASN A 1 98 ? -4.254 11.544 16.790 1.00 96.31 98 ASN A CA 1
ATOM 705 C C . ASN A 1 98 ? -5.421 11.796 15.838 1.00 96.31 98 ASN A C 1
ATOM 707 O O . ASN A 1 98 ? -6.094 12.820 15.945 1.00 96.31 98 ASN A O 1
ATOM 711 N N . GLN A 1 99 ? -5.634 10.887 14.893 1.00 97.00 99 GLN A N 1
ATOM 712 C CA . GLN A 1 99 ? -6.687 11.025 13.893 1.00 97.00 99 GLN A CA 1
ATOM 713 C C . GLN A 1 99 ? -7.461 9.730 13.696 1.00 97.00 99 GLN A C 1
ATOM 715 O O . GLN A 1 99 ? -7.000 8.651 14.058 1.00 97.00 99 GLN A O 1
ATOM 720 N N . VAL A 1 100 ? -8.660 9.866 13.141 1.00 97.25 100 VAL A N 1
ATOM 721 C CA . VAL A 1 100 ? -9.605 8.778 12.913 1.00 97.25 100 VAL A CA 1
ATOM 722 C C . VAL A 1 100 ? -9.823 8.645 11.413 1.00 97.25 100 VAL A C 1
ATOM 724 O O . VAL A 1 100 ? -10.052 9.643 10.734 1.00 97.25 100 VAL A O 1
ATOM 727 N N . ALA A 1 101 ? -9.743 7.418 10.911 1.00 94.88 101 ALA A N 1
ATOM 728 C CA . ALA A 1 101 ? -10.020 7.070 9.528 1.00 94.88 101 ALA A CA 1
ATOM 729 C C . ALA A 1 101 ? -11.216 6.115 9.469 1.00 94.88 101 ALA A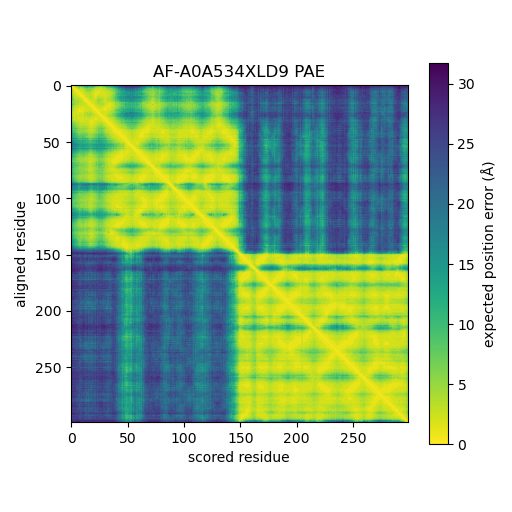 C 1
ATOM 731 O O . ALA A 1 101 ? -11.288 5.165 10.251 1.00 94.88 101 ALA A O 1
ATOM 732 N N . ALA A 1 102 ? -12.136 6.366 8.539 1.00 95.31 102 ALA A N 1
ATOM 733 C CA . ALA A 1 102 ? -13.253 5.467 8.273 1.00 95.31 102 ALA A CA 1
ATOM 734 C C . ALA A 1 102 ? -12.752 4.146 7.668 1.00 95.31 102 ALA A C 1
ATOM 736 O O . ALA A 1 102 ? -11.782 4.141 6.904 1.00 95.31 102 ALA A O 1
ATOM 737 N N . VAL A 1 103 ? -13.419 3.044 8.010 1.00 93.56 103 VAL A N 1
ATOM 738 C CA . VAL A 1 103 ? -13.172 1.728 7.413 1.00 93.56 103 VAL A CA 1
ATOM 739 C C . VAL A 1 103 ? -13.993 1.606 6.128 1.00 93.56 103 VAL A C 1
ATOM 741 O O . VAL A 1 103 ? -15.179 1.928 6.107 1.00 93.56 103 VAL A O 1
ATOM 744 N N . ASN A 1 104 ? -13.371 1.176 5.031 1.00 85.69 104 ASN A N 1
ATOM 745 C CA . ASN A 1 104 ? -14.071 0.947 3.765 1.00 85.69 104 ASN A CA 1
ATOM 746 C C . ASN A 1 104 ? -14.709 -0.456 3.703 1.00 85.69 104 ASN A C 1
ATOM 748 O O . ASN A 1 104 ? -14.545 -1.282 4.598 1.00 85.69 104 ASN A O 1
ATOM 752 N N . SER A 1 105 ? -15.416 -0.757 2.610 1.00 86.00 105 SER A N 1
ATOM 753 C CA . SER A 1 105 ? -16.071 -2.060 2.401 1.00 86.00 105 SER A CA 1
ATOM 754 C C . SER A 1 105 ? -15.114 -3.258 2.361 1.00 86.00 105 SER A C 1
ATOM 756 O O . SER A 1 105 ? -15.551 -4.397 2.496 1.00 86.00 105 SER A O 1
ATOM 758 N N . GLN A 1 106 ? -13.818 -3.018 2.165 1.00 82.62 106 GLN A N 1
ATOM 759 C CA . GLN A 1 106 ? -12.765 -4.027 2.158 1.00 82.62 106 GLN A CA 1
ATOM 760 C C . GLN A 1 106 ? -12.133 -4.219 3.543 1.00 82.62 106 GLN A C 1
ATOM 762 O O . GLN A 1 106 ? -11.257 -5.064 3.682 1.00 82.62 106 GLN A O 1
ATOM 767 N N . GLY A 1 107 ? -12.560 -3.465 4.560 1.00 84.62 107 GLY A N 1
ATOM 768 C CA . GLY A 1 107 ? -11.987 -3.519 5.903 1.00 84.62 107 GLY A CA 1
ATOM 769 C C . GLY A 1 107 ? -10.748 -2.649 6.091 1.00 84.62 107 GLY A C 1
ATOM 770 O O . GLY A 1 107 ? -10.129 -2.703 7.149 1.00 84.62 107 GLY A O 1
ATOM 771 N N . ASP A 1 108 ? -10.385 -1.818 5.115 1.00 83.19 108 ASP A N 1
ATOM 772 C CA . ASP A 1 108 ? -9.193 -0.981 5.205 1.00 83.19 108 ASP A CA 1
ATOM 773 C C . ASP A 1 108 ? -9.524 0.423 5.717 1.00 83.19 108 ASP A C 1
ATOM 775 O O . ASP A 1 108 ? -10.464 1.076 5.260 1.00 83.19 108 ASP A O 1
ATOM 779 N N . ALA A 1 109 ? -8.680 0.917 6.619 1.00 86.94 109 ALA A N 1
ATOM 780 C CA . ALA A 1 109 ? -8.619 2.312 7.028 1.00 86.94 109 ALA A CA 1
ATOM 781 C C . ALA A 1 109 ? -7.213 2.852 6.753 1.00 86.94 109 ALA A C 1
ATOM 783 O O . ALA A 1 109 ? -6.217 2.152 6.963 1.00 86.94 109 ALA A O 1
ATOM 784 N N . PHE A 1 110 ? -7.106 4.098 6.291 1.00 89.19 110 PHE A N 1
ATOM 785 C CA . PHE A 1 110 ? -5.811 4.724 6.039 1.00 89.19 110 PHE A CA 1
ATOM 786 C C . PHE A 1 110 ? -5.824 6.230 6.292 1.00 89.19 110 PHE A C 1
ATOM 788 O O . PHE A 1 110 ? -6.846 6.896 6.151 1.00 89.19 110 PHE A O 1
ATOM 795 N N . ILE A 1 111 ? -4.655 6.764 6.635 1.00 87.50 111 ILE A N 1
ATOM 796 C CA . ILE A 1 111 ? -4.375 8.192 6.766 1.00 87.50 111 ILE A CA 1
ATOM 797 C C . ILE A 1 111 ? -2.974 8.466 6.235 1.00 87.50 111 ILE A C 1
ATOM 799 O O . ILE A 1 111 ? -2.061 7.675 6.448 1.00 87.50 111 ILE A O 1
ATOM 803 N N . ALA A 1 112 ? -2.788 9.611 5.588 1.00 84.00 112 ALA A N 1
ATOM 804 C CA . ALA A 1 112 ? -1.465 10.133 5.280 1.00 84.00 112 ALA A CA 1
ATOM 805 C C . ALA A 1 112 ? -1.196 11.363 6.148 1.00 84.00 112 ALA A C 1
ATOM 807 O O . ALA A 1 112 ? -2.066 12.220 6.304 1.00 84.00 112 ALA A O 1
ATOM 808 N N . PHE A 1 113 ? 0.004 11.464 6.706 1.00 87.38 113 PHE A N 1
ATOM 809 C CA . PHE A 1 113 ? 0.431 12.643 7.453 1.00 87.38 113 PHE A CA 1
ATOM 810 C C . PHE A 1 113 ? 1.915 12.914 7.230 1.00 87.38 113 PHE A C 1
ATOM 812 O O . PHE A 1 113 ? 2.666 12.025 6.840 1.00 87.38 113 PHE A O 1
ATOM 819 N N . ASN A 1 114 ? 2.346 14.150 7.472 1.00 83.31 114 ASN A N 1
ATOM 820 C CA . ASN A 1 114 ? 3.761 14.497 7.432 1.00 83.31 114 ASN A CA 1
ATOM 821 C C . ASN A 1 114 ? 4.329 14.476 8.848 1.00 83.31 114 ASN A C 1
ATOM 823 O O . ASN A 1 114 ? 3.758 15.088 9.750 1.00 83.31 114 ASN A O 1
ATOM 827 N N . SER A 1 115 ? 5.463 13.807 9.028 1.00 86.00 115 SER A N 1
ATOM 828 C CA . SER A 1 115 ? 6.174 13.744 10.306 1.00 86.00 115 SER A CA 1
ATOM 829 C C . SER A 1 115 ? 7.647 14.069 10.119 1.00 86.00 115 SER A C 1
ATOM 831 O O . SER A 1 115 ? 8.177 13.971 9.010 1.00 86.00 115 SER A O 1
ATOM 833 N N . LEU A 1 116 ? 8.298 14.467 11.208 1.00 80.94 116 LEU A N 1
ATOM 834 C CA . LEU A 1 116 ? 9.737 14.693 11.242 1.00 80.94 116 LEU A CA 1
ATOM 835 C C . LEU A 1 116 ? 10.500 13.364 11.274 1.00 80.94 116 LEU A C 1
ATOM 837 O O . LEU A 1 116 ? 9.928 12.319 11.587 1.00 80.94 116 LEU A O 1
ATOM 841 N N . THR A 1 117 ? 11.797 13.409 10.977 1.00 81.44 117 THR A N 1
ATOM 842 C CA . THR A 1 117 ? 12.698 12.286 11.254 1.00 81.44 117 THR A CA 1
ATOM 843 C C . THR A 1 117 ? 12.702 11.943 12.747 1.00 81.44 117 THR A C 1
ATOM 845 O O . THR A 1 117 ? 12.640 12.816 13.613 1.00 81.44 117 THR A O 1
ATOM 848 N N . GLY A 1 118 ? 12.750 10.652 13.058 1.00 86.44 118 GLY A N 1
ATOM 849 C CA . GLY A 1 118 ? 12.690 10.124 14.413 1.00 86.44 118 GLY A CA 1
ATOM 850 C C . GLY A 1 118 ? 12.137 8.704 14.469 1.00 86.44 118 GLY A C 1
ATOM 851 O O . GLY A 1 118 ? 11.678 8.148 13.475 1.00 86.44 118 GLY A O 1
ATOM 852 N N . GLN A 1 119 ? 12.171 8.110 15.658 1.00 89.69 119 GLN A N 1
ATOM 853 C CA . GLN A 1 119 ? 11.511 6.836 15.932 1.00 89.69 119 GLN A CA 1
ATOM 854 C C . GLN A 1 119 ? 10.215 7.079 16.701 1.00 89.69 119 GLN A C 1
ATOM 856 O O . GLN A 1 119 ? 10.150 7.899 17.623 1.00 89.69 119 GLN A O 1
ATOM 861 N N . TYR A 1 120 ? 9.188 6.334 16.322 1.00 93.81 120 TYR A N 1
ATOM 862 C CA . TYR A 1 120 ? 7.822 6.495 16.776 1.00 93.81 120 TYR A CA 1
ATOM 863 C C . TYR A 1 120 ? 7.184 5.139 17.073 1.00 93.81 120 TYR A C 1
ATOM 865 O O . TYR A 1 120 ? 7.554 4.105 16.513 1.00 93.81 120 TYR A O 1
ATOM 873 N N . THR A 1 121 ? 6.171 5.165 17.930 1.00 94.62 121 THR A N 1
ATOM 874 C CA . THR A 1 121 ? 5.244 4.051 18.120 1.00 94.62 121 THR A CA 1
ATOM 875 C C . THR A 1 121 ? 3.895 4.454 17.545 1.00 94.62 121 THR A C 1
ATOM 877 O O . THR A 1 121 ? 3.303 5.446 17.970 1.00 94.62 121 THR A O 1
ATOM 880 N N . VAL A 1 122 ? 3.417 3.698 16.564 1.00 94.81 122 VAL A N 1
ATOM 881 C CA . VAL A 1 122 ? 2.071 3.826 16.011 1.00 94.81 122 VAL A CA 1
ATOM 882 C C . VAL A 1 122 ? 1.156 2.892 16.781 1.00 94.81 122 VAL A C 1
ATOM 884 O O . VAL A 1 122 ? 1.459 1.713 16.912 1.00 94.81 122 VAL A O 1
ATOM 887 N N . ARG A 1 123 ? 0.024 3.408 17.247 1.00 95.62 123 ARG A N 1
ATOM 888 C CA . ARG A 1 123 ? -1.071 2.627 17.811 1.00 95.62 123 ARG A CA 1
ATOM 889 C C . ARG A 1 123 ? -2.303 2.798 16.943 1.00 95.62 123 ARG A C 1
ATOM 891 O O . ARG A 1 123 ? -2.844 3.903 16.856 1.00 95.62 123 ARG A O 1
ATOM 898 N N . ALA A 1 124 ? -2.741 1.713 16.322 1.00 96.81 124 ALA A N 1
ATOM 899 C CA . ALA A 1 124 ? -4.036 1.634 15.663 1.00 96.81 124 ALA A CA 1
ATOM 900 C C . ALA A 1 124 ? -5.046 1.031 16.645 1.00 96.81 124 ALA A C 1
ATOM 902 O O . ALA A 1 124 ? -4.756 0.029 17.298 1.00 96.81 124 ALA A O 1
ATOM 903 N N . SER A 1 125 ? -6.228 1.629 16.765 1.00 97.38 125 SER A N 1
ATOM 904 C CA . SER A 1 125 ? -7.311 1.095 17.594 1.00 97.38 125 SER A CA 1
ATOM 905 C C . SER A 1 125 ? -8.664 1.297 16.937 1.00 97.38 125 SER A C 1
ATOM 907 O O . SER A 1 125 ? -8.938 2.388 16.444 1.00 97.38 125 SER A O 1
ATOM 909 N N . VAL A 1 126 ? -9.521 0.282 16.980 1.00 96.62 126 VAL A N 1
ATOM 910 C CA . VAL A 1 126 ? -10.930 0.420 16.596 1.00 96.62 126 VAL A CA 1
ATOM 911 C C . VAL A 1 126 ? -11.616 1.376 17.572 1.00 96.62 126 VAL A C 1
ATOM 913 O O . VAL A 1 126 ? -11.446 1.249 18.789 1.00 96.62 126 VAL A O 1
ATOM 916 N N . GLU A 1 127 ? -12.344 2.359 17.044 1.00 95.00 127 GLU A N 1
ATOM 917 C CA . GLU A 1 127 ? -13.088 3.309 17.868 1.00 95.00 127 GLU A CA 1
ATOM 918 C C . GLU A 1 127 ? -14.236 2.609 18.611 1.00 95.00 127 GLU A C 1
ATOM 920 O O . GLU A 1 127 ? -14.933 1.788 18.013 1.00 95.00 127 GLU A O 1
ATOM 925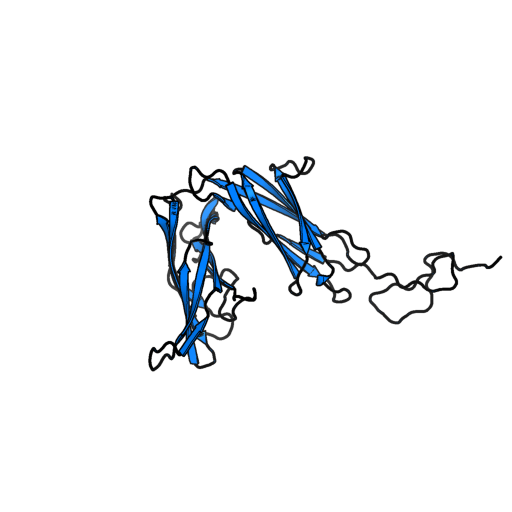 N N . PRO A 1 128 ? -14.456 2.911 19.906 1.00 88.19 128 PRO A N 1
ATOM 926 C CA . PRO A 1 128 ? -15.539 2.298 20.664 1.00 88.19 128 PRO A CA 1
ATOM 927 C C . PRO A 1 128 ? -16.906 2.581 20.035 1.00 88.19 128 PRO A C 1
ATOM 929 O O . PRO A 1 128 ? -17.291 3.736 19.855 1.00 88.19 128 PRO A O 1
ATOM 932 N N . GLN A 1 129 ? -17.663 1.521 19.768 1.00 87.81 129 GLN A N 1
ATOM 933 C CA . GLN A 1 129 ? -19.024 1.592 19.250 1.00 87.81 129 GLN A CA 1
ATOM 934 C C . GLN A 1 129 ? -19.839 0.445 19.847 1.00 87.81 129 GLN A C 1
ATOM 936 O O . GLN A 1 129 ? -19.315 -0.647 20.034 1.00 87.81 129 GLN A O 1
ATOM 941 N N . ALA A 1 130 ? -21.115 0.685 20.162 1.00 85.50 130 ALA A N 1
ATOM 942 C CA . ALA A 1 130 ? -21.933 -0.246 20.949 1.00 85.50 130 ALA A CA 1
ATOM 943 C C . ALA A 1 130 ? -21.984 -1.678 20.380 1.00 85.50 130 ALA A C 1
ATOM 945 O O . ALA A 1 130 ? -22.008 -2.634 21.147 1.00 85.50 130 ALA A O 1
ATOM 946 N N . CYS A 1 131 ? -21.947 -1.820 19.052 1.00 90.62 131 CYS A N 1
ATOM 947 C CA . CYS A 1 131 ? -22.077 -3.104 18.360 1.00 90.62 131 CYS A CA 1
ATOM 948 C C . CYS A 1 131 ? -20.746 -3.771 18.003 1.00 90.62 131 CYS A C 1
ATOM 950 O O . CYS A 1 131 ? -20.730 -4.789 17.314 1.00 90.62 131 CYS A O 1
ATOM 952 N N . TRP A 1 132 ? -19.626 -3.219 18.465 1.00 91.38 132 TRP A N 1
ATOM 953 C CA . TRP A 1 132 ? -18.297 -3.692 18.109 1.00 91.38 132 TRP A CA 1
ATOM 954 C C . TRP A 1 132 ? -17.424 -3.829 19.347 1.00 91.38 132 TRP A C 1
ATOM 956 O O . TRP A 1 132 ? -17.367 -2.946 20.203 1.00 91.38 132 TRP A O 1
ATOM 966 N N . GLN A 1 133 ? -16.703 -4.941 19.435 1.00 91.44 133 GLN A N 1
ATOM 967 C CA . GLN A 1 133 ? -15.648 -5.073 20.429 1.00 91.44 133 GLN A CA 1
ATOM 968 C C . GLN A 1 133 ? -14.455 -4.193 20.051 1.00 91.44 133 GLN A C 1
ATOM 970 O O . GLN A 1 133 ? -14.214 -3.881 18.884 1.00 91.44 133 GLN A O 1
ATOM 975 N N . THR A 1 134 ? -13.679 -3.795 21.054 1.00 91.75 134 THR A N 1
ATOM 976 C CA . THR A 1 134 ? -12.468 -3.010 20.831 1.00 91.75 134 THR A CA 1
ATOM 977 C C . THR A 1 134 ? -11.308 -3.914 20.420 1.00 91.75 134 THR A C 1
ATOM 979 O O . THR A 1 134 ? -11.157 -5.032 20.908 1.00 91.75 134 THR A O 1
ATOM 982 N N . ALA A 1 135 ? -10.448 -3.408 19.541 1.00 95.12 135 ALA A N 1
ATOM 983 C CA . ALA A 1 135 ? -9.175 -4.029 19.199 1.00 95.12 135 ALA A CA 1
ATOM 984 C C . ALA A 1 135 ? -8.112 -2.948 19.028 1.00 95.12 135 ALA A C 1
ATOM 986 O O . ALA A 1 135 ? -8.412 -1.830 18.602 1.00 95.12 135 ALA A O 1
ATOM 987 N N . ALA A 1 136 ? -6.867 -3.273 19.365 1.00 96.00 136 ALA A N 1
ATOM 988 C CA . ALA A 1 136 ? -5.733 -2.382 19.182 1.00 96.00 136 ALA A CA 1
ATOM 989 C C . ALA A 1 136 ? -4.481 -3.171 18.801 1.00 96.00 136 ALA A C 1
ATOM 991 O O . ALA A 1 136 ? -4.315 -4.320 19.206 1.00 96.00 136 ALA A O 1
ATOM 992 N N . THR A 1 137 ? -3.598 -2.531 18.047 1.00 94.25 137 THR A N 1
ATOM 993 C CA . THR A 1 137 ? -2.293 -3.072 17.673 1.00 94.25 137 THR A CA 1
ATOM 994 C C . THR A 1 137 ? -1.273 -1.944 17.602 1.00 94.25 137 THR A C 1
ATOM 996 O O . THR A 1 137 ? -1.616 -0.807 17.254 1.00 94.25 137 THR A O 1
ATOM 999 N N . ASP A 1 138 ? -0.031 -2.270 17.944 1.00 93.50 138 ASP A N 1
ATOM 1000 C CA . ASP A 1 138 ? 1.078 -1.329 17.984 1.00 93.50 138 ASP A CA 1
ATOM 1001 C C . ASP A 1 138 ? 2.137 -1.717 16.947 1.00 93.50 138 ASP A C 1
ATOM 1003 O O . ASP A 1 138 ? 2.372 -2.895 16.672 1.00 93.50 138 ASP A O 1
ATOM 1007 N N . ALA A 1 139 ? 2.798 -0.711 16.387 1.00 88.44 139 ALA A N 1
ATOM 1008 C CA . ALA A 1 139 ? 3.843 -0.871 15.393 1.00 88.44 139 ALA A CA 1
ATOM 1009 C C . ALA A 1 139 ? 4.962 0.158 15.596 1.00 88.44 139 ALA A C 1
ATOM 1011 O O . ALA A 1 139 ? 4.725 1.291 16.020 1.00 88.44 139 ALA A O 1
ATOM 1012 N N . CYS A 1 140 ? 6.195 -0.224 15.275 1.00 88.31 140 CYS A N 1
ATOM 1013 C CA . CYS A 1 140 ? 7.331 0.693 15.289 1.00 88.31 140 CYS A CA 1
ATOM 1014 C C . CYS A 1 140 ? 7.443 1.399 13.937 1.00 88.31 140 CYS A C 1
ATOM 1016 O O . CYS A 1 140 ? 7.550 0.737 12.907 1.00 88.31 140 CYS A O 1
ATOM 1018 N N . LEU A 1 141 ? 7.460 2.732 13.959 1.00 87.31 141 LEU A N 1
ATOM 1019 C CA . LEU A 1 141 ? 7.690 3.575 12.792 1.00 87.31 141 LEU A CA 1
ATOM 1020 C C . LEU A 1 141 ? 9.027 4.297 12.948 1.00 87.31 141 LEU A C 1
ATOM 1022 O O . LEU A 1 141 ? 9.230 5.019 13.917 1.00 87.31 141 LEU A O 1
ATOM 1026 N N . THR A 1 142 ? 9.922 4.161 11.981 1.00 83.81 142 THR A N 1
ATOM 1027 C CA . THR A 1 142 ? 11.163 4.941 11.931 1.00 83.81 142 THR A CA 1
ATOM 1028 C C . THR A 1 142 ? 11.156 5.846 10.716 1.00 83.81 142 THR A C 1
ATOM 1030 O O . THR A 1 142 ? 10.915 5.406 9.599 1.00 83.81 142 THR A O 1
ATOM 1033 N N . ILE A 1 143 ? 11.451 7.116 10.927 1.00 82.81 143 ILE A N 1
ATOM 1034 C CA . ILE A 1 143 ? 11.575 8.111 9.876 1.00 82.81 143 ILE A CA 1
ATOM 1035 C C . ILE A 1 143 ? 13.012 8.597 9.892 1.00 82.81 143 ILE A C 1
ATOM 1037 O O . ILE A 1 143 ? 13.475 9.114 10.902 1.00 82.81 143 ILE A O 1
ATOM 1041 N N . ASP A 1 144 ? 13.731 8.427 8.798 1.00 73.69 144 ASP A N 1
ATOM 1042 C CA . ASP A 1 144 ? 15.148 8.780 8.731 1.00 73.69 144 ASP A CA 1
ATOM 1043 C C . ASP A 1 144 ? 15.420 9.680 7.522 1.00 73.69 144 ASP A C 1
ATOM 1045 O O . ASP A 1 144 ? 14.565 9.869 6.651 1.00 73.69 144 ASP A O 1
ATOM 1049 N N . TYR A 1 145 ? 16.594 10.292 7.473 1.00 65.81 145 TYR A N 1
ATOM 1050 C CA . TYR A 1 145 ? 16.974 11.123 6.345 1.00 65.81 145 TYR A CA 1
ATOM 1051 C C . TYR A 1 145 ? 17.121 10.276 5.081 1.00 65.81 145 TYR A C 1
ATOM 1053 O O . TYR A 1 145 ? 17.800 9.244 5.060 1.00 65.81 145 TYR A O 1
ATOM 1061 N N . GLY A 1 146 ? 16.484 10.724 4.000 1.00 60.81 146 GLY A N 1
ATOM 1062 C CA . GLY A 1 146 ? 16.731 10.155 2.680 1.00 60.81 146 GLY A CA 1
ATOM 1063 C C . GLY A 1 146 ? 18.187 10.336 2.262 1.00 60.81 146 GLY A C 1
ATOM 1064 O O . GLY A 1 146 ? 18.852 11.284 2.669 1.00 60.81 146 GLY A O 1
ATOM 1065 N N . SER A 1 147 ? 18.682 9.446 1.406 1.00 62.03 147 SER A N 1
ATOM 1066 C CA . SER A 1 147 ? 19.989 9.596 0.756 1.00 62.03 147 SER A CA 1
ATOM 1067 C C . SER A 1 147 ? 19.799 9.718 -0.752 1.00 62.03 147 SER A C 1
ATOM 1069 O O . SER A 1 147 ? 18.891 9.113 -1.322 1.00 62.03 147 SER A O 1
ATOM 1071 N N . THR A 1 148 ? 20.670 10.482 -1.410 1.00 61.53 148 THR A N 1
ATOM 1072 C CA . THR A 1 148 ? 20.696 10.600 -2.874 1.00 61.53 148 THR A CA 1
ATOM 1073 C C . THR A 1 148 ? 21.384 9.423 -3.566 1.00 61.53 148 THR A C 1
ATOM 1075 O O . THR A 1 148 ? 21.275 9.292 -4.784 1.00 61.53 148 THR A O 1
ATOM 1078 N N . ASP A 1 149 ? 22.065 8.559 -2.810 1.00 63.53 149 ASP A N 1
ATOM 1079 C CA . ASP A 1 149 ? 22.915 7.488 -3.348 1.00 63.53 149 ASP A CA 1
ATOM 1080 C C . ASP A 1 149 ? 22.206 6.127 -3.416 1.00 63.53 149 ASP A C 1
ATOM 1082 O O . ASP A 1 149 ? 22.734 5.156 -3.966 1.00 63.53 149 ASP A O 1
ATOM 1086 N N . ARG A 1 150 ? 20.967 6.061 -2.913 1.00 78.31 150 ARG A N 1
ATOM 1087 C CA . ARG A 1 150 ? 20.203 4.818 -2.827 1.00 78.31 150 ARG A CA 1
ATOM 1088 C C . ARG A 1 150 ? 19.367 4.567 -4.078 1.00 78.31 150 ARG A C 1
ATOM 1090 O O . ARG A 1 150 ? 18.691 5.461 -4.597 1.00 78.31 150 ARG A O 1
ATOM 1097 N N . ARG A 1 151 ? 19.394 3.325 -4.561 1.00 86.81 151 ARG A N 1
ATOM 1098 C CA . ARG A 1 151 ? 18.635 2.880 -5.739 1.00 86.81 151 ARG A CA 1
ATOM 1099 C C . ARG A 1 151 ? 18.195 1.427 -5.605 1.00 86.81 151 ARG A C 1
ATOM 1101 O O . ARG A 1 151 ? 18.852 0.627 -4.948 1.00 86.81 151 ARG A O 1
ATOM 1108 N N . VAL A 1 152 ? 17.122 1.078 -6.292 1.00 91.56 152 VAL A N 1
ATOM 1109 C CA . VAL A 1 152 ? 16.700 -0.303 -6.519 1.00 91.56 152 VAL A CA 1
ATOM 1110 C C . VAL A 1 152 ? 16.753 -0.601 -8.009 1.00 91.56 152 VAL A C 1
ATOM 1112 O O . VAL A 1 152 ? 16.373 0.229 -8.839 1.00 91.56 152 VAL A O 1
ATOM 1115 N N . THR A 1 153 ? 17.227 -1.788 -8.363 1.00 93.81 153 THR A N 1
ATOM 1116 C CA . THR A 1 153 ? 17.193 -2.270 -9.747 1.00 93.81 153 THR A CA 1
ATOM 1117 C C . THR A 1 153 ? 16.736 -3.705 -9.776 1.00 93.81 153 THR A C 1
ATOM 1119 O O . THR A 1 153 ? 16.948 -4.437 -8.816 1.00 93.81 153 THR A O 1
ATOM 1122 N N . GLY A 1 154 ? 16.172 -4.134 -10.890 1.00 93.75 154 GLY A N 1
ATOM 1123 C CA . GLY A 1 154 ? 15.877 -5.539 -11.064 1.00 93.75 154 GLY A CA 1
ATOM 1124 C C . GLY A 1 154 ? 14.999 -5.801 -12.259 1.00 93.75 154 GLY A C 1
ATOM 1125 O O . GLY A 1 154 ? 14.520 -4.890 -12.940 1.00 93.75 154 GLY A O 1
ATOM 1126 N N . GLY A 1 155 ? 14.783 -7.080 -12.489 1.00 96.00 155 GLY A N 1
ATOM 1127 C CA . GLY A 1 155 ? 13.896 -7.565 -13.519 1.00 96.00 155 GLY A CA 1
ATOM 1128 C C . GLY A 1 155 ? 13.735 -9.063 -13.400 1.00 96.00 155 GLY A C 1
ATOM 1129 O O . GLY A 1 155 ? 14.574 -9.755 -12.824 1.00 96.00 155 GLY A O 1
ATOM 1130 N N . GLY A 1 156 ? 12.637 -9.561 -13.938 1.00 97.06 156 GLY A N 1
ATOM 1131 C CA . GLY A 1 156 ? 12.295 -10.960 -13.795 1.00 97.06 156 GLY A CA 1
ATOM 1132 C C . GLY A 1 156 ? 10.821 -11.195 -14.010 1.00 97.06 156 GLY A C 1
ATOM 1133 O O . GLY A 1 156 ? 10.140 -10.420 -14.687 1.00 97.06 156 GLY A O 1
ATOM 1134 N N . TRP A 1 157 ? 10.336 -12.280 -13.422 1.00 97.19 157 TRP A N 1
ATOM 1135 C CA . TRP A 1 157 ? 8.923 -12.603 -13.450 1.00 97.19 157 TRP A CA 1
ATOM 1136 C C . TRP A 1 157 ? 8.436 -13.196 -12.132 1.00 97.19 157 TRP A C 1
ATOM 1138 O O . TRP A 1 157 ? 9.155 -13.928 -11.448 1.00 97.19 157 TRP A O 1
ATOM 1148 N N . ILE A 1 158 ? 7.180 -12.892 -11.820 1.00 95.31 158 ILE A N 1
ATOM 1149 C CA . ILE A 1 158 ? 6.391 -13.526 -10.761 1.00 95.31 158 ILE A CA 1
ATOM 1150 C C . ILE A 1 158 ? 5.237 -14.313 -11.397 1.00 95.31 158 ILE A C 1
ATOM 1152 O O . ILE A 1 158 ? 4.805 -13.974 -12.510 1.00 95.31 158 ILE A O 1
ATOM 1156 N N . PRO A 1 159 ? 4.746 -15.386 -10.758 1.00 90.94 159 PRO A N 1
ATOM 1157 C CA . PRO A 1 159 ? 3.540 -16.051 -11.226 1.00 90.94 159 PRO A CA 1
ATOM 1158 C C . PRO A 1 159 ? 2.332 -15.112 -11.088 1.00 90.94 159 PRO A C 1
ATOM 1160 O O . PRO A 1 159 ? 2.243 -14.303 -10.160 1.00 90.94 159 PRO A O 1
ATOM 1163 N N . THR A 1 160 ? 1.407 -15.193 -12.042 1.00 83.62 160 THR A N 1
ATOM 1164 C CA . THR A 1 160 ? 0.136 -14.463 -11.964 1.00 83.62 160 THR A CA 1
ATOM 1165 C C . THR A 1 160 ? -0.765 -15.068 -10.887 1.00 83.62 160 THR A C 1
ATOM 1167 O O . THR A 1 160 ? -0.676 -16.257 -10.593 1.00 83.62 160 THR A O 1
ATOM 1170 N N . LEU A 1 161 ? -1.667 -14.261 -10.315 1.00 72.94 161 LEU A N 1
ATOM 1171 C CA . LEU A 1 161 ? -2.617 -14.727 -9.290 1.00 72.94 161 LEU A CA 1
ATOM 1172 C C . LEU A 1 161 ? -3.588 -15.795 -9.817 1.00 72.94 161 LEU A C 1
ATOM 1174 O O . LEU A 1 161 ? -4.091 -16.613 -9.052 1.00 72.94 161 LEU A O 1
ATOM 1178 N N . THR A 1 162 ? -3.854 -15.786 -11.123 1.00 67.94 162 THR A N 1
ATOM 1179 C CA . THR A 1 162 ? -4.723 -16.744 -11.803 1.00 67.94 162 THR A CA 1
ATOM 1180 C C . THR A 1 162 ? -3.993 -17.369 -12.991 1.00 67.94 162 THR A C 1
ATOM 1182 O O . THR A 1 162 ? -3.312 -16.689 -13.763 1.00 67.94 162 THR A O 1
ATOM 1185 N N . GLY A 1 163 ? -4.124 -18.691 -13.132 1.00 65.50 163 GLY A N 1
ATOM 1186 C CA . GLY A 1 163 ? -3.492 -19.471 -14.199 1.00 65.50 163 GLY A CA 1
ATOM 1187 C C . GLY A 1 163 ? -1.969 -19.633 -14.067 1.00 65.50 163 GLY A C 1
ATOM 1188 O O . GLY A 1 163 ? -1.296 -18.905 -13.348 1.00 65.50 163 GLY A O 1
ATOM 1189 N N . ASN A 1 164 ? -1.397 -20.585 -14.811 1.00 72.81 164 ASN A N 1
ATOM 1190 C CA . ASN A 1 164 ? 0.055 -20.836 -14.866 1.00 72.81 164 ASN A CA 1
ATOM 1191 C C . ASN A 1 164 ? 0.797 -19.814 -15.755 1.00 72.81 164 ASN A C 1
ATOM 1193 O O . ASN A 1 164 ? 1.629 -20.187 -16.587 1.00 72.81 164 ASN A O 1
ATOM 1197 N N . ARG A 1 165 ? 0.463 -18.523 -15.643 1.00 84.94 165 ARG A N 1
ATOM 1198 C CA . ARG A 1 165 ? 1.067 -17.457 -16.453 1.00 84.94 165 ARG A CA 1
ATOM 1199 C C . ARG A 1 165 ? 2.121 -16.695 -15.656 1.00 84.94 165 ARG A C 1
ATOM 1201 O O . ARG A 1 165 ? 2.272 -16.844 -14.446 1.00 84.94 165 ARG A O 1
ATOM 1208 N N . LYS A 1 166 ? 2.903 -15.904 -16.387 1.00 92.56 166 LYS A N 1
ATOM 1209 C CA . LYS A 1 166 ? 4.013 -15.110 -15.860 1.00 92.56 166 LYS A CA 1
ATOM 1210 C C . LYS A 1 166 ? 3.705 -13.638 -16.056 1.00 92.56 166 LYS A C 1
ATOM 1212 O O . LYS A 1 166 ? 3.313 -13.242 -17.155 1.00 92.56 166 LYS A O 1
ATOM 1217 N N . ALA A 1 167 ? 3.934 -12.844 -15.021 1.00 95.38 167 ALA A N 1
ATOM 1218 C CA . ALA A 1 167 ? 3.975 -11.400 -15.134 1.00 95.38 167 ALA A CA 1
ATOM 1219 C C . ALA A 1 167 ? 5.430 -10.938 -15.061 1.00 95.38 167 ALA A C 1
ATOM 1221 O O . ALA A 1 167 ? 6.138 -11.231 -14.097 1.00 95.38 167 ALA A O 1
ATOM 1222 N N . ASN A 1 168 ? 5.881 -10.263 -16.114 1.00 97.50 168 ASN A N 1
ATOM 1223 C CA . ASN A 1 168 ? 7.261 -9.821 -16.261 1.00 97.50 168 ASN A CA 1
ATOM 1224 C C . ASN A 1 168 ? 7.396 -8.388 -15.762 1.00 97.50 168 ASN A C 1
ATOM 1226 O O . ASN A 1 168 ? 6.506 -7.567 -15.968 1.00 97.50 168 ASN A O 1
ATOM 1230 N N . PHE A 1 169 ? 8.525 -8.062 -15.154 1.00 98.44 169 PHE A N 1
ATOM 1231 C CA . PHE A 1 169 ? 8.797 -6.716 -14.675 1.00 98.44 169 PHE A CA 1
ATOM 1232 C C . PHE A 1 169 ? 10.246 -6.326 -14.930 1.00 98.44 169 PHE A C 1
ATOM 1234 O O . PHE A 1 169 ? 11.130 -7.169 -15.093 1.00 98.44 169 PHE A O 1
ATOM 1241 N N . GLY A 1 170 ? 10.483 -5.021 -14.933 1.00 97.88 170 GLY A N 1
ATOM 1242 C CA . GLY A 1 170 ? 11.812 -4.440 -15.014 1.00 97.88 170 GLY A CA 1
ATOM 1243 C C . GLY A 1 170 ? 11.800 -3.034 -14.445 1.00 97.88 170 GLY A C 1
ATOM 1244 O O . GLY A 1 170 ? 10.892 -2.250 -14.725 1.00 97.88 170 GLY A O 1
ATOM 1245 N N . PHE A 1 171 ? 12.797 -2.700 -13.635 1.00 98.06 171 PHE A N 1
ATOM 1246 C CA . PHE A 1 171 ? 12.880 -1.377 -13.038 1.00 98.06 171 PHE A CA 1
ATOM 1247 C C . PHE A 1 171 ? 14.312 -0.954 -12.726 1.00 98.06 171 PHE A C 1
ATOM 1249 O O . PHE A 1 171 ? 15.214 -1.750 -12.466 1.00 98.06 171 PHE A O 1
ATOM 1256 N N . THR A 1 172 ? 14.507 0.355 -12.726 1.00 95.25 172 THR A N 1
ATOM 1257 C CA . THR A 1 172 ? 15.665 1.034 -12.152 1.00 95.25 172 THR A CA 1
ATOM 1258 C C . THR A 1 172 ? 15.135 2.318 -11.556 1.00 95.25 172 THR A C 1
ATOM 1260 O O . THR A 1 172 ? 14.684 3.185 -12.298 1.00 95.25 172 THR A O 1
ATOM 1263 N N . VAL A 1 173 ? 15.146 2.423 -10.231 1.00 93.88 173 VAL A N 1
ATOM 1264 C CA . VAL A 1 173 ? 14.558 3.544 -9.492 1.00 93.88 173 VAL A CA 1
ATOM 1265 C C . VAL A 1 173 ? 15.567 4.044 -8.476 1.00 93.88 173 VAL A C 1
ATOM 1267 O O . VAL A 1 173 ? 16.185 3.259 -7.765 1.00 93.88 173 VAL A O 1
ATOM 1270 N N . GLY A 1 174 ? 15.759 5.352 -8.411 1.00 90.19 174 GLY A N 1
ATOM 1271 C CA . GLY A 1 174 ? 16.694 5.981 -7.487 1.00 90.19 174 GLY A CA 1
ATOM 1272 C C . GLY A 1 174 ? 16.576 7.491 -7.558 1.00 90.19 174 GLY A C 1
ATOM 1273 O O . GLY A 1 174 ? 15.682 8.026 -8.210 1.00 90.19 174 GLY A O 1
ATOM 1274 N N . PHE A 1 175 ? 17.508 8.196 -6.940 1.00 83.88 175 PHE A N 1
ATOM 1275 C CA . PHE A 1 175 ? 17.501 9.654 -6.946 1.00 83.88 175 PHE A CA 1
ATOM 1276 C C . PHE A 1 175 ? 18.484 10.210 -7.978 1.00 83.88 175 PHE A C 1
ATOM 1278 O O . PHE A 1 175 ? 19.462 9.571 -8.378 1.00 83.88 175 PHE A O 1
ATOM 1285 N N . ASN A 1 176 ? 18.197 11.399 -8.504 1.00 80.25 176 ASN A N 1
ATOM 1286 C CA . ASN A 1 176 ? 19.201 12.181 -9.217 1.00 80.25 176 ASN A CA 1
ATOM 1287 C C . ASN A 1 176 ? 20.050 12.999 -8.232 1.00 80.25 176 ASN A C 1
ATOM 1289 O O . ASN A 1 176 ? 19.788 13.025 -7.033 1.00 80.25 176 ASN A O 1
ATOM 1293 N N . LYS A 1 177 ? 21.059 13.706 -8.756 1.00 73.25 177 LYS A N 1
ATOM 1294 C CA . LYS A 1 177 ? 21.959 14.546 -7.948 1.00 73.25 177 LYS A CA 1
ATOM 1295 C C . LYS A 1 177 ? 21.230 15.634 -7.148 1.00 73.25 177 LYS A C 1
ATOM 1297 O O . LYS A 1 177 ? 21.753 16.093 -6.145 1.00 73.25 177 LYS A O 1
ATOM 1302 N N . ASN A 1 178 ? 20.033 16.025 -7.586 1.00 72.12 178 ASN A N 1
ATOM 1303 C CA . ASN A 1 178 ? 19.216 17.053 -6.945 1.00 72.12 178 ASN A CA 1
ATOM 1304 C C . ASN A 1 178 ? 18.217 16.453 -5.935 1.00 72.12 178 ASN A C 1
ATOM 1306 O O . ASN A 1 178 ? 17.305 17.150 -5.507 1.00 72.12 178 ASN A O 1
ATOM 1310 N N . GLY A 1 179 ? 18.329 15.158 -5.609 1.00 70.31 179 GLY A N 1
ATOM 1311 C CA . GLY A 1 179 ? 17.431 14.470 -4.675 1.00 70.31 179 GLY A CA 1
ATOM 1312 C C . GLY A 1 179 ? 16.027 14.198 -5.215 1.00 70.31 179 GLY A C 1
ATOM 1313 O O . GLY A 1 179 ? 15.164 13.748 -4.475 1.00 70.31 179 GLY A O 1
ATOM 1314 N N . THR A 1 180 ? 15.775 14.425 -6.506 1.00 80.94 180 THR A N 1
ATOM 1315 C CA . THR A 1 180 ? 14.473 14.092 -7.108 1.00 80.94 180 THR A CA 1
ATOM 1316 C C . THR A 1 180 ? 14.466 12.653 -7.598 1.00 80.94 180 THR A C 1
ATOM 1318 O O . THR A 1 180 ? 15.437 12.174 -8.199 1.00 80.94 180 THR A O 1
ATOM 1321 N N . LEU A 1 181 ? 13.366 11.959 -7.313 1.00 85.31 181 LEU A N 1
ATOM 1322 C CA . LEU A 1 181 ? 13.153 10.576 -7.706 1.00 85.31 181 LEU A CA 1
ATOM 1323 C C . LEU A 1 181 ? 13.137 10.461 -9.235 1.00 85.31 181 LEU A C 1
ATOM 1325 O O . LEU A 1 181 ? 12.544 11.280 -9.939 1.00 85.31 181 LEU A O 1
ATOM 1329 N N . LYS A 1 182 ? 13.817 9.445 -9.757 1.00 90.25 182 LYS A N 1
ATOM 1330 C CA . LYS A 1 182 ? 13.903 9.157 -11.185 1.00 90.25 182 LYS A CA 1
ATOM 1331 C C . LYS A 1 182 ? 13.977 7.661 -11.431 1.00 90.25 182 LYS A C 1
ATOM 1333 O O . LYS A 1 182 ? 14.314 6.873 -10.548 1.00 90.25 182 LYS A O 1
ATOM 1338 N N . GLY A 1 183 ? 13.779 7.299 -12.689 1.00 93.50 183 GLY A N 1
ATOM 1339 C CA . GLY A 1 183 ? 13.949 5.930 -13.124 1.00 93.50 183 GLY A CA 1
ATOM 1340 C C . GLY A 1 183 ? 12.947 5.511 -14.174 1.00 93.50 183 GLY A C 1
ATOM 1341 O O . GLY A 1 183 ? 12.238 6.332 -14.761 1.00 93.50 183 GLY A O 1
ATOM 1342 N N . ASN A 1 184 ? 12.876 4.203 -14.355 1.00 96.25 184 ASN A N 1
ATOM 1343 C CA . ASN A 1 184 ? 11.847 3.533 -15.121 1.00 96.25 184 ASN A CA 1
ATOM 1344 C C . ASN A 1 184 ? 11.308 2.355 -14.312 1.00 96.25 184 ASN A C 1
ATOM 1346 O O . ASN A 1 184 ? 12.058 1.662 -13.626 1.00 96.25 184 ASN A O 1
ATOM 1350 N N . SER A 1 185 ? 10.012 2.113 -14.439 1.00 97.75 185 SER A N 1
ATOM 1351 C CA . SER A 1 185 ? 9.374 0.883 -13.995 1.00 97.75 185 SER A CA 1
ATOM 1352 C C . SER A 1 185 ? 8.403 0.423 -15.071 1.00 97.75 185 SER A C 1
ATOM 1354 O O . SER A 1 185 ? 7.623 1.225 -15.598 1.00 97.75 185 SER A O 1
ATOM 1356 N N . ILE A 1 186 ? 8.506 -0.855 -15.424 1.00 98.25 186 ILE A N 1
ATOM 1357 C CA . ILE A 1 186 ? 7.584 -1.548 -16.310 1.00 98.25 186 ILE A CA 1
ATOM 1358 C C . ILE A 1 186 ? 7.104 -2.834 -15.649 1.00 98.25 186 ILE A C 1
ATOM 1360 O O . ILE A 1 186 ? 7.871 -3.542 -14.992 1.00 98.25 186 ILE A O 1
ATOM 1364 N N . TYR A 1 187 ? 5.837 -3.145 -15.868 1.00 98.38 187 TYR A N 1
ATOM 1365 C CA . TYR A 1 187 ? 5.216 -4.397 -15.470 1.00 98.38 187 TYR A CA 1
ATOM 1366 C C . TYR A 1 187 ? 4.289 -4.848 -16.591 1.00 98.38 187 TYR A C 1
ATOM 1368 O O . TYR A 1 187 ? 3.511 -4.050 -17.107 1.00 98.38 187 TYR A O 1
ATOM 1376 N N . MET A 1 188 ? 4.397 -6.105 -17.003 1.00 97.12 188 MET A N 1
ATOM 1377 C CA . MET A 1 188 ? 3.659 -6.646 -18.131 1.00 97.12 188 MET A CA 1
ATOM 1378 C C . MET A 1 188 ? 3.018 -7.978 -17.774 1.00 97.12 188 MET A C 1
ATOM 1380 O O . MET A 1 188 ? 3.695 -8.913 -17.344 1.00 97.12 188 MET A O 1
ATOM 1384 N N . VAL A 1 189 ? 1.718 -8.079 -18.021 1.00 95.38 189 VAL A N 1
ATOM 1385 C CA . VAL A 1 189 ? 0.923 -9.288 -17.793 1.00 95.38 189 VAL A CA 1
ATOM 1386 C C . VAL A 1 189 ? 0.077 -9.593 -19.023 1.00 95.38 189 VAL A C 1
ATOM 1388 O O . VAL A 1 189 ? -0.353 -8.684 -19.734 1.00 95.38 189 VAL A O 1
ATOM 1391 N N . ARG A 1 190 ? -0.157 -10.879 -19.292 1.00 93.06 190 ARG A N 1
ATOM 1392 C CA . ARG A 1 190 ? -1.062 -11.316 -20.358 1.00 93.06 190 ARG A CA 1
ATOM 1393 C C . ARG A 1 190 ? -2.472 -11.497 -19.806 1.00 93.06 190 ARG A C 1
ATOM 1395 O O . ARG A 1 190 ? -2.648 -12.205 -18.818 1.00 93.06 190 ARG A O 1
ATOM 1402 N N . GLY A 1 191 ? -3.455 -10.871 -20.446 1.00 91.62 191 GLY A N 1
ATOM 1403 C CA . GLY A 1 191 ? -4.867 -11.021 -20.110 1.00 91.62 191 GLY A CA 1
ATOM 1404 C C . GLY A 1 191 ? -5.454 -12.341 -20.601 1.00 91.62 191 GLY A C 1
ATOM 1405 O O . GLY A 1 191 ? -4.904 -13.021 -21.474 1.00 91.62 191 GLY A O 1
ATOM 1406 N N . ASP A 1 192 ? -6.583 -12.738 -20.018 1.00 90.25 192 ASP A N 1
ATOM 1407 C CA . ASP A 1 192 ? -7.379 -13.878 -20.502 1.00 90.25 192 ASP A CA 1
ATOM 1408 C C . ASP A 1 192 ? -8.063 -13.592 -21.839 1.00 90.25 192 ASP A C 1
ATOM 1410 O O . ASP A 1 192 ? -8.364 -14.512 -22.591 1.00 90.25 192 ASP A O 1
ATOM 1414 N N . ASP A 1 193 ? -8.213 -12.314 -22.173 1.00 92.50 193 ASP A N 1
ATOM 1415 C CA . ASP A 1 193 ? -8.719 -11.822 -23.451 1.00 92.50 193 ASP A CA 1
ATOM 1416 C C . ASP A 1 193 ? -7.680 -11.866 -24.586 1.00 92.50 193 ASP A C 1
ATOM 1418 O O . ASP A 1 193 ? -7.939 -11.375 -25.679 1.00 92.50 193 ASP A O 1
ATOM 1422 N N . GLY A 1 194 ? -6.497 -12.433 -24.333 1.00 92.44 194 GLY A N 1
ATOM 1423 C CA . GLY A 1 194 ? -5.439 -12.607 -25.325 1.00 92.44 194 GLY A CA 1
ATOM 1424 C C . GLY A 1 194 ? -4.498 -11.414 -25.481 1.00 92.44 194 GLY A C 1
ATOM 1425 O O . GLY A 1 194 ? -3.441 -11.593 -26.081 1.00 92.44 194 GLY A O 1
ATOM 1426 N N . TYR A 1 195 ? -4.808 -10.255 -24.894 1.00 96.62 195 TYR A N 1
ATOM 1427 C CA . TYR A 1 195 ? -3.994 -9.042 -25.006 1.00 96.62 195 TYR A CA 1
ATOM 1428 C C . TYR A 1 195 ? -2.840 -9.005 -23.997 1.00 96.62 195 TYR A C 1
ATOM 1430 O O . TYR A 1 195 ? -2.906 -9.593 -22.914 1.00 96.62 195 TYR A O 1
ATOM 1438 N N . ASN A 1 196 ? -1.791 -8.253 -24.326 1.00 96.75 196 ASN A N 1
ATOM 1439 C CA . ASN A 1 196 ? -0.742 -7.893 -23.376 1.00 96.75 196 ASN A CA 1
ATOM 1440 C C . ASN A 1 196 ? -1.088 -6.563 -22.705 1.00 96.75 196 ASN A C 1
ATOM 1442 O O . ASN A 1 196 ? -1.506 -5.614 -23.362 1.00 96.75 196 ASN A O 1
ATOM 1446 N N . TYR A 1 197 ? -0.879 -6.474 -21.398 1.00 97.69 197 TYR A N 1
ATOM 1447 C CA . TYR A 1 197 ? -1.102 -5.258 -20.630 1.00 97.69 197 TYR A CA 1
ATOM 1448 C C . TYR A 1 197 ? 0.226 -4.761 -20.079 1.00 97.69 197 TYR A C 1
ATOM 1450 O O . TYR A 1 197 ? 0.833 -5.432 -19.247 1.00 97.69 197 TYR A O 1
ATOM 1458 N N . LEU A 1 198 ? 0.666 -3.594 -20.547 1.00 98.44 198 LEU A N 1
ATOM 1459 C CA . LEU A 1 198 ? 1.893 -2.932 -20.118 1.00 98.44 198 LEU A CA 1
ATOM 1460 C C . LEU A 1 198 ? 1.563 -1.774 -19.180 1.00 98.44 198 LEU A C 1
ATOM 1462 O O . LEU A 1 198 ? 0.947 -0.787 -19.574 1.00 98.44 198 LEU A O 1
ATOM 1466 N N . VAL A 1 199 ? 2.045 -1.865 -17.952 1.00 98.56 199 VAL A N 1
ATOM 1467 C CA . VAL A 1 199 ? 2.072 -0.767 -16.994 1.00 98.56 199 VAL A CA 1
ATOM 1468 C C . VAL A 1 199 ? 3.435 -0.102 -17.082 1.00 98.56 199 VAL A C 1
ATOM 1470 O O . VAL A 1 199 ? 4.460 -0.776 -16.983 1.00 98.56 199 VAL A O 1
ATOM 1473 N N . LYS A 1 200 ? 3.463 1.217 -17.269 1.00 98.06 200 LYS A N 1
ATOM 1474 C CA . LYS A 1 200 ? 4.706 1.986 -17.405 1.00 98.06 200 LYS A CA 1
ATOM 1475 C C . LYS A 1 200 ? 4.660 3.260 -16.573 1.00 98.06 200 LYS A C 1
ATOM 1477 O O . LYS A 1 200 ? 3.707 4.032 -16.674 1.00 98.06 200 LYS A O 1
ATOM 1482 N N . SER A 1 201 ? 5.731 3.513 -15.818 1.00 97.31 201 SER A N 1
ATOM 1483 C CA . SER A 1 201 ? 5.957 4.779 -15.108 1.00 97.31 201 SER A CA 1
ATOM 1484 C C . SER A 1 201 ? 5.984 5.970 -16.065 1.00 97.31 201 SER A C 1
ATOM 1486 O O . SER A 1 201 ? 6.748 5.970 -17.034 1.00 97.31 201 SER A O 1
ATOM 1488 N N . THR A 1 202 ? 5.195 6.999 -15.764 1.00 96.50 202 THR A N 1
ATOM 1489 C CA . THR A 1 202 ? 5.128 8.258 -16.524 1.00 96.50 202 THR A CA 1
ATOM 1490 C C . THR A 1 202 ? 5.626 9.459 -15.737 1.00 96.50 202 THR A C 1
ATOM 1492 O O . THR A 1 202 ? 6.141 10.399 -16.337 1.00 96.50 202 THR A O 1
ATOM 1495 N N . SER A 1 203 ? 5.507 9.442 -14.408 1.00 91.25 203 SER A N 1
ATOM 1496 C CA . SER A 1 203 ? 6.008 10.510 -13.545 1.00 91.25 203 SER A CA 1
ATOM 1497 C C . SER A 1 203 ? 6.378 9.989 -12.163 1.00 91.25 203 SER A C 1
ATOM 1499 O O . SER A 1 203 ? 5.776 9.043 -11.657 1.00 91.25 203 SER A O 1
ATOM 1501 N N . TRP A 1 204 ? 7.357 10.651 -11.552 1.00 88.81 204 TRP A N 1
ATOM 1502 C CA . TRP A 1 204 ? 7.860 10.374 -10.208 1.00 88.81 204 TRP A CA 1
ATOM 1503 C C . TRP A 1 204 ? 7.516 11.490 -9.209 1.00 88.81 204 TRP A C 1
ATOM 1505 O O . TRP A 1 204 ? 7.873 11.389 -8.043 1.00 88.81 204 TRP A O 1
ATOM 1515 N N . ASN A 1 205 ? 6.807 12.541 -9.641 1.00 77.62 205 ASN A N 1
ATOM 1516 C CA . ASN A 1 205 ? 6.558 13.740 -8.827 1.00 77.62 205 ASN A CA 1
ATOM 1517 C C . ASN A 1 205 ? 5.730 13.468 -7.563 1.00 77.62 205 ASN A C 1
ATOM 1519 O O . ASN A 1 205 ? 5.906 14.145 -6.559 1.00 77.62 205 ASN A O 1
ATOM 1523 N N . THR A 1 206 ? 4.820 12.497 -7.621 1.00 69.56 206 THR A N 1
ATOM 1524 C CA . THR A 1 206 ? 3.996 12.046 -6.486 1.00 69.56 206 THR A CA 1
ATOM 1525 C C . THR A 1 206 ? 4.487 10.712 -5.919 1.00 69.56 206 THR A C 1
ATOM 1527 O O . THR A 1 206 ? 3.790 10.078 -5.131 1.00 69.56 206 THR A O 1
ATOM 1530 N N . GLY A 1 207 ? 5.643 10.245 -6.395 1.00 72.69 207 GLY A N 1
ATOM 1531 C CA . GLY A 1 207 ? 6.237 8.970 -6.037 1.00 72.69 207 GLY A CA 1
ATOM 1532 C C . GLY A 1 207 ? 7.192 9.081 -4.855 1.00 72.69 207 GLY A C 1
ATOM 1533 O O . GLY A 1 207 ? 7.673 10.160 -4.515 1.00 72.69 207 GLY A O 1
ATOM 1534 N N . GLY A 1 208 ? 7.504 7.938 -4.258 1.00 77.88 208 GLY A N 1
ATOM 1535 C CA . GLY A 1 208 ? 8.540 7.795 -3.241 1.00 77.88 208 GLY A CA 1
ATOM 1536 C C . GLY A 1 208 ? 9.431 6.595 -3.535 1.00 77.88 208 GLY A C 1
ATOM 1537 O O . GLY A 1 208 ? 9.059 5.714 -4.305 1.00 77.88 208 GLY A O 1
ATOM 1538 N N . LEU A 1 209 ? 10.606 6.557 -2.913 1.00 83.19 209 LEU A N 1
ATOM 1539 C CA . LEU A 1 209 ? 11.431 5.358 -2.797 1.00 83.19 209 LEU A CA 1
ATOM 1540 C C . LEU A 1 209 ? 11.920 5.271 -1.354 1.00 83.19 209 LEU A C 1
ATOM 1542 O O . LEU A 1 209 ? 12.612 6.167 -0.873 1.00 83.19 209 LEU A O 1
ATOM 1546 N N . SER A 1 210 ? 11.554 4.192 -0.678 1.00 71.38 210 SER A N 1
ATOM 1547 C CA . SER A 1 210 ? 11.971 3.869 0.677 1.00 71.38 210 SER A CA 1
ATOM 1548 C C . SER A 1 210 ? 12.641 2.501 0.720 1.00 71.38 210 SER A C 1
ATOM 1550 O O . SER A 1 210 ? 12.516 1.677 -0.187 1.00 71.38 210 SER A O 1
ATOM 1552 N N . PHE A 1 211 ? 13.393 2.278 1.790 1.00 75.38 211 PHE A N 1
ATOM 1553 C CA . PHE A 1 211 ? 14.116 1.041 2.043 1.00 75.38 211 PHE A CA 1
ATOM 1554 C C . PHE A 1 211 ? 13.735 0.530 3.426 1.00 75.38 211 PHE A C 1
ATOM 1556 O O . PHE A 1 211 ? 13.512 1.304 4.352 1.00 75.38 211 PHE A O 1
ATOM 1563 N N . LEU A 1 212 ? 13.631 -0.778 3.564 1.00 69.44 212 LEU A N 1
ATOM 1564 C CA . LEU A 1 212 ? 13.186 -1.430 4.784 1.00 69.44 212 LEU A CA 1
ATOM 1565 C C . LEU A 1 212 ? 14.266 -2.421 5.207 1.00 69.44 212 LEU A C 1
ATOM 1567 O O . LEU A 1 212 ? 14.908 -3.062 4.366 1.00 69.44 212 LEU A O 1
ATOM 1571 N N . GLN A 1 213 ? 14.465 -2.555 6.518 1.00 72.75 213 GLN A N 1
ATOM 1572 C CA . GLN A 1 213 ? 15.240 -3.676 7.029 1.00 72.75 213 GLN A CA 1
ATOM 1573 C C . GLN A 1 213 ? 14.519 -4.975 6.660 1.00 72.75 213 GLN A C 1
ATOM 1575 O O . GLN A 1 213 ? 13.301 -5.090 6.797 1.00 72.75 213 GLN A O 1
ATOM 1580 N N . GLY A 1 214 ? 15.278 -5.945 6.175 1.00 72.50 214 GLY A N 1
ATOM 1581 C CA . GLY A 1 214 ? 14.807 -7.310 5.991 1.00 72.50 214 GLY A CA 1
ATOM 1582 C C . GLY A 1 214 ? 15.726 -8.249 6.751 1.00 72.50 214 GLY A C 1
ATOM 1583 O O . GLY A 1 214 ? 15.770 -8.231 7.979 1.00 72.50 214 GLY A O 1
ATOM 1584 N N . CYS A 1 215 ? 16.481 -9.064 6.027 1.00 73.75 215 CYS A N 1
ATOM 1585 C CA . CYS A 1 215 ? 17.396 -10.022 6.628 1.00 73.75 215 CYS A CA 1
ATOM 1586 C C . CYS A 1 215 ? 18.493 -9.337 7.459 1.00 73.75 215 CYS A C 1
ATOM 1588 O O . CYS A 1 215 ? 19.123 -8.386 7.004 1.00 73.75 215 CYS A O 1
ATOM 1590 N N . TYR A 1 216 ? 18.733 -9.838 8.677 1.00 68.12 216 TYR A N 1
ATOM 1591 C CA . TYR A 1 216 ? 19.849 -9.430 9.549 1.00 68.12 216 TYR A CA 1
ATOM 1592 C C . TYR A 1 216 ? 19.988 -7.921 9.779 1.00 68.12 216 TYR A C 1
ATOM 1594 O O . TYR A 1 216 ? 21.101 -7.404 9.843 1.00 68.12 216 TYR A O 1
ATOM 1602 N N . MET A 1 217 ? 18.863 -7.206 9.887 1.00 65.94 217 MET A N 1
ATOM 1603 C CA . MET A 1 217 ? 18.832 -5.743 10.048 1.00 65.94 217 MET A CA 1
ATOM 1604 C C . MET A 1 217 ? 19.477 -4.970 8.879 1.00 65.94 217 MET A C 1
ATOM 1606 O O . MET A 1 217 ? 19.666 -3.757 8.968 1.00 65.94 217 MET A O 1
ATOM 1610 N N . GLN A 1 218 ? 19.792 -5.643 7.767 1.00 71.31 218 GLN A N 1
ATOM 1611 C CA . GLN A 1 218 ? 20.272 -5.012 6.545 1.00 71.31 218 GLN A CA 1
ATOM 1612 C C . GLN A 1 218 ? 19.095 -4.501 5.717 1.00 71.31 218 GLN A C 1
ATOM 1614 O O . GLN A 1 218 ? 18.008 -5.090 5.709 1.00 71.31 218 GLN A O 1
ATOM 1619 N N . LEU A 1 219 ? 19.330 -3.413 4.986 1.00 76.44 219 LEU A N 1
ATOM 1620 C CA . LEU A 1 219 ? 18.374 -2.850 4.038 1.00 76.44 219 LEU A CA 1
ATOM 1621 C C . LEU A 1 219 ? 18.311 -3.735 2.791 1.00 76.44 219 LEU A C 1
ATOM 1623 O O . LEU A 1 219 ? 18.972 -3.485 1.793 1.00 76.44 219 LEU A O 1
ATOM 1627 N N . THR A 1 220 ? 17.523 -4.797 2.893 1.00 84.62 220 THR A N 1
ATOM 1628 C CA . THR A 1 220 ? 17.278 -5.785 1.832 1.00 84.62 220 THR A CA 1
ATOM 1629 C C . THR A 1 220 ? 15.893 -5.631 1.228 1.00 84.62 220 THR A C 1
ATOM 1631 O O . THR A 1 220 ? 15.535 -6.347 0.307 1.00 84.62 220 THR A O 1
ATOM 1634 N N . ARG A 1 221 ? 15.079 -4.698 1.720 1.00 85.81 221 ARG A N 1
ATOM 1635 C CA . ARG A 1 221 ? 13.749 -4.435 1.177 1.00 85.81 221 ARG A CA 1
ATOM 1636 C C . ARG A 1 221 ? 13.666 -3.021 0.632 1.00 85.81 221 ARG A C 1
ATOM 1638 O O . ARG A 1 221 ? 14.310 -2.107 1.145 1.00 85.81 221 ARG A O 1
ATOM 1645 N N . GLY A 1 222 ? 12.859 -2.842 -0.404 1.00 86.19 222 GLY A N 1
ATOM 1646 C CA . GLY A 1 222 ? 12.612 -1.546 -1.026 1.00 86.19 222 GLY A CA 1
ATOM 1647 C C . GLY A 1 222 ? 11.144 -1.388 -1.376 1.00 86.19 222 GLY A C 1
ATOM 1648 O O . GLY A 1 222 ? 10.512 -2.351 -1.799 1.00 86.19 222 GLY A O 1
ATOM 1649 N N . ARG A 1 223 ? 10.611 -0.180 -1.222 1.00 89.81 223 ARG A N 1
ATOM 1650 C CA . ARG A 1 223 ? 9.279 0.183 -1.699 1.00 89.81 223 ARG A CA 1
ATOM 1651 C C . ARG A 1 223 ? 9.386 1.425 -2.557 1.00 89.81 223 ARG A C 1
ATOM 1653 O O . ARG A 1 223 ? 10.005 2.397 -2.141 1.00 89.81 223 ARG A O 1
ATOM 1660 N N . TYR A 1 224 ? 8.766 1.427 -3.730 1.00 90.00 224 TYR A N 1
ATOM 1661 C CA . TYR A 1 224 ? 8.643 2.653 -4.511 1.00 90.00 224 TYR A CA 1
ATOM 1662 C C . TYR A 1 224 ? 7.247 2.858 -5.066 1.00 90.00 224 TYR A C 1
ATOM 1664 O O . TYR A 1 224 ? 6.477 1.912 -5.225 1.00 90.00 224 TYR A O 1
ATOM 1672 N N . SER A 1 225 ? 6.938 4.107 -5.392 1.00 88.44 225 SER A N 1
ATOM 1673 C CA . SER A 1 225 ? 5.695 4.482 -6.048 1.00 88.44 225 SER A CA 1
ATOM 1674 C C . SER A 1 225 ? 5.915 5.466 -7.190 1.00 88.44 225 SER A C 1
ATOM 1676 O O . SER A 1 225 ? 6.912 6.188 -7.231 1.00 88.44 225 SER A O 1
ATOM 1678 N N . ALA A 1 226 ? 4.993 5.461 -8.151 1.00 90.81 226 ALA A N 1
ATOM 1679 C CA . ALA A 1 226 ? 5.024 6.340 -9.317 1.00 90.81 226 ALA A CA 1
ATOM 1680 C C . ALA A 1 226 ? 3.621 6.540 -9.898 1.00 90.81 226 ALA A C 1
ATOM 1682 O O . ALA A 1 226 ? 2.726 5.719 -9.684 1.00 90.81 226 ALA A O 1
ATOM 1683 N N . SER A 1 227 ? 3.454 7.583 -10.706 1.00 93.56 227 SER A N 1
ATOM 1684 C CA . SER A 1 227 ? 2.320 7.679 -11.627 1.00 93.56 227 SER A CA 1
ATOM 1685 C C . SER A 1 227 ? 2.579 6.803 -12.847 1.00 93.56 227 SER A C 1
ATOM 1687 O O . SER A 1 227 ? 3.704 6.759 -13.359 1.00 93.56 227 SER A O 1
ATOM 1689 N N . VAL A 1 228 ? 1.543 6.120 -13.332 1.00 98.00 228 VAL A N 1
ATOM 1690 C CA . VAL A 1 228 ? 1.639 5.173 -14.448 1.00 98.00 228 VAL A CA 1
ATOM 1691 C C . VAL A 1 228 ? 0.519 5.344 -15.465 1.00 98.00 228 VAL A C 1
ATOM 1693 O O . VAL A 1 228 ? -0.522 5.954 -15.207 1.00 98.00 228 VAL A O 1
ATOM 1696 N N . VAL A 1 229 ? 0.752 4.761 -16.637 1.00 98.31 229 VAL A N 1
ATOM 1697 C CA . VAL A 1 229 ? -0.283 4.419 -17.616 1.00 98.31 229 VAL A CA 1
ATOM 1698 C C . VAL A 1 229 ? -0.359 2.905 -17.760 1.00 98.31 229 VAL A C 1
ATOM 1700 O O . VAL A 1 229 ? 0.653 2.220 -17.601 1.00 98.31 229 VAL A O 1
ATOM 1703 N N . ILE A 1 230 ? -1.545 2.401 -18.091 1.00 98.62 230 ILE A N 1
ATOM 1704 C CA . ILE A 1 230 ? -1.791 1.003 -18.449 1.00 98.62 230 ILE A CA 1
ATOM 1705 C C . ILE A 1 230 ? -2.152 0.970 -19.932 1.00 98.62 230 ILE A C 1
ATOM 1707 O O . ILE A 1 230 ? -3.155 1.557 -20.331 1.00 98.62 230 ILE A O 1
ATOM 1711 N N . GLN A 1 231 ? -1.348 0.296 -20.745 1.00 98.62 231 GLN A N 1
ATOM 1712 C CA . GLN A 1 231 ? -1.577 0.119 -22.175 1.00 98.62 231 GLN A CA 1
ATOM 1713 C C . GLN A 1 231 ? -2.025 -1.308 -22.458 1.00 98.62 231 GLN A C 1
ATOM 1715 O O . GLN A 1 231 ? -1.353 -2.258 -22.062 1.00 98.62 231 GLN A O 1
ATOM 1720 N N . LYS A 1 232 ? -3.142 -1.451 -23.170 1.00 98.25 232 LYS A N 1
ATOM 1721 C CA . LYS A 1 232 ? -3.590 -2.721 -23.738 1.00 98.25 232 LYS A CA 1
ATOM 1722 C C . LYS A 1 232 ? -3.014 -2.846 -25.144 1.00 98.25 232 LYS A C 1
ATOM 1724 O O . LYS A 1 232 ? -3.225 -1.956 -25.965 1.00 98.25 232 LYS A O 1
ATOM 1729 N N . ILE A 1 233 ? -2.283 -3.920 -25.402 1.00 98.50 233 ILE A N 1
ATOM 1730 C CA . ILE A 1 233 ? -1.488 -4.134 -26.611 1.00 98.50 233 ILE A CA 1
ATOM 1731 C C . ILE A 1 233 ? -1.940 -5.428 -27.275 1.00 98.50 233 ILE A C 1
ATOM 1733 O O . ILE A 1 233 ? -1.994 -6.479 -26.628 1.00 98.50 233 ILE A O 1
ATOM 1737 N N . ASP A 1 234 ? -2.259 -5.341 -28.561 1.00 97.19 234 ASP A N 1
ATOM 1738 C CA . ASP A 1 234 ? -2.475 -6.512 -29.405 1.00 97.19 234 ASP A CA 1
ATOM 1739 C C . ASP A 1 234 ? -1.129 -7.232 -29.612 1.00 97.19 234 ASP A C 1
ATOM 1741 O O . ASP A 1 234 ? -0.186 -6.603 -30.097 1.00 97.19 234 ASP A O 1
ATOM 1745 N N . PRO A 1 235 ? -0.976 -8.502 -29.196 1.00 94.88 235 PRO A N 1
ATOM 1746 C CA . PRO A 1 235 ? 0.301 -9.199 -29.300 1.00 94.88 235 PRO A CA 1
ATOM 1747 C C . PRO A 1 235 ? 0.696 -9.538 -30.741 1.00 94.88 235 PRO A C 1
ATOM 1749 O O . PRO A 1 235 ? 1.881 -9.758 -30.974 1.00 94.88 235 PRO A O 1
ATOM 1752 N N . ASP A 1 236 ? -0.254 -9.601 -31.677 1.00 95.75 236 ASP A N 1
ATOM 1753 C CA . ASP A 1 236 ? 0.010 -9.990 -33.063 1.00 95.75 236 ASP A CA 1
ATOM 1754 C C . ASP A 1 236 ? 0.395 -8.771 -33.909 1.00 95.75 236 ASP A C 1
ATOM 1756 O O . ASP A 1 236 ? 1.230 -8.871 -34.808 1.00 95.75 236 ASP A O 1
ATOM 1760 N N . THR A 1 237 ? -0.191 -7.605 -33.611 1.00 96.62 237 THR A N 1
ATOM 1761 C CA . THR A 1 237 ? 0.081 -6.361 -34.353 1.00 96.62 237 THR A CA 1
ATOM 1762 C C . THR A 1 237 ? 0.956 -5.358 -33.601 1.00 96.62 237 THR A C 1
ATOM 1764 O O . THR A 1 237 ? 1.328 -4.339 -34.177 1.00 96.62 237 THR A O 1
ATOM 1767 N N . GLU A 1 238 ? 1.233 -5.591 -32.316 1.00 93.94 238 GLU A N 1
ATOM 1768 C CA . GLU A 1 238 ? 1.983 -4.710 -31.400 1.00 93.94 238 GLU A CA 1
ATOM 1769 C C . GLU A 1 238 ? 1.374 -3.306 -31.204 1.00 93.94 238 GLU A C 1
ATOM 1771 O O . GLU A 1 238 ? 2.006 -2.389 -30.671 1.00 93.94 238 GLU A O 1
ATOM 1776 N N . VAL A 1 239 ? 0.112 -3.119 -31.597 1.00 97.31 239 VAL A N 1
ATOM 1777 C CA . VAL A 1 239 ? -0.578 -1.827 -31.504 1.00 97.31 239 VAL A CA 1
ATOM 1778 C C . VAL A 1 239 ? -1.199 -1.658 -30.120 1.00 97.31 239 VAL A C 1
ATOM 1780 O O . VAL A 1 239 ? -1.853 -2.560 -29.595 1.00 97.31 239 VAL A O 1
ATOM 1783 N N . VAL A 1 240 ? -1.051 -0.461 -29.543 1.00 97.62 240 VAL A N 1
ATOM 1784 C CA . VAL A 1 240 ? -1.792 -0.054 -28.341 1.00 97.62 240 VAL A CA 1
ATOM 1785 C C . VAL A 1 240 ? -3.248 0.203 -28.726 1.00 97.62 240 VAL A C 1
ATOM 1787 O O . VAL A 1 240 ? -3.561 1.211 -29.356 1.00 97.62 240 VAL A O 1
ATOM 1790 N N . VAL A 1 241 ? -4.141 -0.700 -28.329 1.00 97.88 2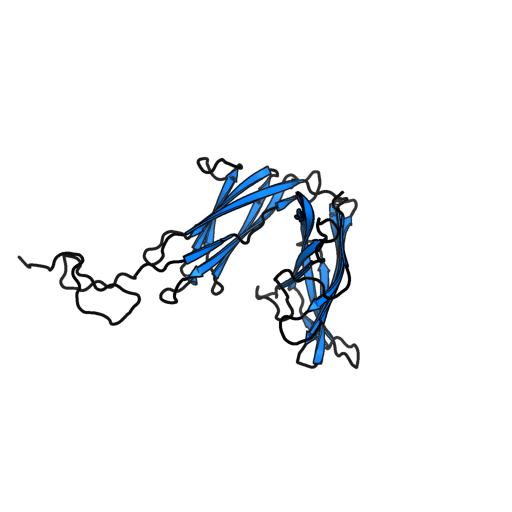41 VAL A N 1
ATOM 1791 C CA . VAL A 1 241 ? -5.578 -0.616 -28.632 1.00 97.88 241 VAL A CA 1
ATOM 1792 C C . VAL A 1 241 ? -6.349 0.218 -27.608 1.00 97.88 241 VAL A C 1
ATOM 1794 O O . VAL A 1 241 ? -7.413 0.749 -27.915 1.00 97.88 241 VAL A O 1
ATOM 1797 N N . SER A 1 242 ? -5.822 0.370 -26.389 1.00 97.69 242 SER A N 1
ATOM 1798 C CA . SER A 1 242 ? -6.348 1.314 -25.399 1.00 97.69 242 SER A CA 1
ATOM 1799 C C . SER A 1 242 ? -5.291 1.715 -24.368 1.00 97.69 242 SER A C 1
ATOM 1801 O O . SER A 1 242 ? -4.297 1.016 -24.162 1.00 97.69 242 SER A O 1
ATOM 1803 N N . SER A 1 243 ? -5.497 2.867 -23.724 1.00 97.62 243 SER A N 1
ATOM 1804 C CA . SER A 1 243 ? -4.602 3.401 -22.695 1.00 97.62 243 SER A CA 1
ATOM 1805 C C . SER A 1 243 ? -5.400 4.032 -21.558 1.00 97.62 243 SER A C 1
ATOM 1807 O O . SER A 1 243 ? -6.286 4.854 -21.798 1.00 97.62 243 SER A O 1
ATOM 1809 N N . ILE A 1 244 ? -5.073 3.662 -20.322 1.00 97.38 244 ILE A N 1
ATOM 1810 C CA . ILE A 1 244 ? -5.663 4.209 -19.099 1.00 97.38 244 ILE A CA 1
ATOM 1811 C C . ILE A 1 244 ? -4.577 5.009 -18.378 1.00 97.38 244 ILE A C 1
ATOM 1813 O O . ILE A 1 244 ? -3.538 4.465 -18.008 1.00 97.38 244 ILE A O 1
ATOM 1817 N N . GLY A 1 245 ? -4.801 6.313 -18.208 1.00 94.94 245 GLY A N 1
ATOM 1818 C CA . GLY A 1 245 ? -3.891 7.213 -17.496 1.00 94.94 245 GLY A CA 1
ATOM 1819 C C . GLY A 1 245 ? -4.352 7.550 -16.082 1.00 94.94 245 GLY A C 1
ATOM 1820 O O . GLY A 1 245 ? -5.376 7.055 -15.613 1.00 94.94 245 GLY A O 1
ATOM 1821 N N . ASN A 1 246 ? -3.600 8.432 -15.416 1.00 90.50 246 ASN A N 1
ATOM 1822 C CA . ASN A 1 246 ? -3.863 8.880 -14.039 1.00 90.50 246 ASN A CA 1
ATOM 1823 C C . ASN A 1 246 ? -3.989 7.723 -13.035 1.00 90.50 246 ASN A C 1
ATOM 1825 O O . ASN A 1 246 ? -4.760 7.803 -12.083 1.00 90.50 246 ASN A O 1
ATOM 1829 N N . CYS A 1 247 ? -3.247 6.647 -13.280 1.00 93.94 247 CYS A N 1
ATOM 1830 C CA . CYS A 1 247 ? -3.112 5.529 -12.361 1.00 93.94 247 CYS A CA 1
ATOM 1831 C C 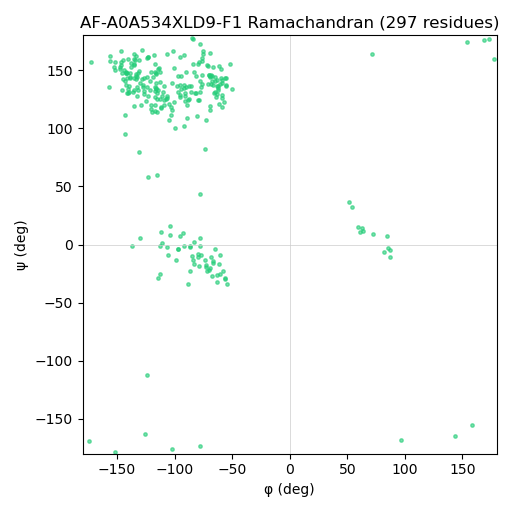. CYS A 1 247 ? -1.850 5.727 -11.516 1.00 93.94 247 CYS A C 1
ATOM 1833 O O . CYS A 1 247 ? -0.938 6.471 -11.900 1.00 93.94 247 CYS A O 1
ATOM 1835 N N . SER A 1 248 ? -1.764 5.024 -10.395 1.00 92.88 248 SER A N 1
ATOM 1836 C CA . SER A 1 248 ? -0.550 4.955 -9.588 1.00 92.88 248 SER A CA 1
ATOM 1837 C C . SER A 1 248 ? -0.090 3.516 -9.394 1.00 92.88 248 SER A C 1
ATOM 1839 O O . SER A 1 248 ? -0.817 2.552 -9.621 1.00 92.88 248 SER A O 1
ATOM 1841 N N . LEU A 1 249 ? 1.175 3.389 -9.031 1.00 94.19 249 LEU A N 1
ATOM 1842 C CA . LEU A 1 249 ? 1.908 2.150 -8.850 1.00 94.19 249 LEU A CA 1
ATOM 1843 C C . LEU A 1 249 ? 2.540 2.179 -7.470 1.00 94.19 249 LEU A C 1
ATOM 1845 O O . LEU A 1 249 ? 3.137 3.189 -7.105 1.00 94.19 249 LEU A O 1
ATOM 1849 N N . VAL A 1 250 ? 2.469 1.063 -6.757 1.00 92.19 250 VAL A N 1
ATOM 1850 C CA . VAL A 1 250 ? 3.284 0.775 -5.577 1.00 92.19 250 VAL A CA 1
ATOM 1851 C C . VAL A 1 250 ? 3.954 -0.572 -5.797 1.00 92.19 250 VAL A C 1
ATOM 1853 O O . VAL A 1 250 ? 3.293 -1.541 -6.168 1.00 92.19 250 VAL A O 1
ATOM 1856 N N . VAL A 1 251 ? 5.264 -0.629 -5.595 1.00 95.88 251 VAL A N 1
ATOM 1857 C CA . VAL A 1 251 ? 6.068 -1.842 -5.739 1.00 95.88 251 VAL A CA 1
ATOM 1858 C C . VAL A 1 251 ? 6.801 -2.108 -4.447 1.00 95.88 251 VAL A C 1
ATOM 1860 O O . VAL A 1 251 ? 7.410 -1.191 -3.903 1.00 95.88 251 VAL A O 1
ATOM 1863 N N . ASP A 1 252 ? 6.786 -3.366 -4.021 1.00 91.81 252 ASP A N 1
ATOM 1864 C CA . ASP A 1 252 ? 7.593 -3.879 -2.919 1.00 91.81 252 ASP A CA 1
ATOM 1865 C C . ASP A 1 252 ? 8.630 -4.872 -3.451 1.00 91.81 252 ASP A C 1
ATOM 1867 O O . ASP A 1 252 ? 8.347 -5.679 -4.337 1.00 91.81 252 ASP A O 1
ATOM 1871 N N . ILE A 1 253 ? 9.840 -4.803 -2.905 1.00 93.88 253 ILE A N 1
ATOM 1872 C CA . ILE A 1 253 ? 11.014 -5.570 -3.325 1.00 93.88 253 ILE A CA 1
ATOM 1873 C C . ILE A 1 253 ? 11.634 -6.228 -2.096 1.00 93.88 253 ILE A C 1
ATOM 1875 O O . ILE A 1 253 ? 11.766 -5.580 -1.054 1.00 93.88 253 ILE A O 1
ATOM 1879 N N . GLY A 1 254 ? 12.071 -7.478 -2.243 1.00 91.75 254 GLY A N 1
ATOM 1880 C CA . GLY A 1 254 ? 12.989 -8.149 -1.324 1.00 91.75 254 GLY A CA 1
ATOM 1881 C C . GLY A 1 254 ? 14.217 -8.673 -2.069 1.00 91.75 254 GLY A C 1
ATOM 1882 O O . GLY A 1 254 ? 14.071 -9.436 -3.012 1.00 91.75 254 GLY A O 1
ATOM 1883 N N . ASP A 1 255 ? 15.403 -8.255 -1.646 1.00 91.56 255 ASP A N 1
ATOM 1884 C CA . ASP A 1 255 ? 16.719 -8.738 -2.071 1.00 91.56 255 ASP A CA 1
ATOM 1885 C C . ASP A 1 255 ? 17.150 -9.859 -1.114 1.00 91.56 255 ASP A C 1
ATOM 1887 O O . ASP A 1 255 ? 17.518 -9.623 0.043 1.00 91.56 255 ASP A O 1
ATOM 1891 N N . GLY A 1 256 ? 17.001 -11.097 -1.577 1.00 88.50 256 GLY A N 1
ATOM 1892 C CA . GLY A 1 256 ? 17.246 -12.303 -0.793 1.00 88.50 256 GLY A CA 1
ATOM 1893 C C . GLY A 1 256 ? 18.714 -12.735 -0.777 1.00 88.50 256 GLY A C 1
ATOM 1894 O O . GLY A 1 256 ? 19.108 -13.550 0.069 1.00 88.50 256 GLY A O 1
ATOM 1895 N N . ASP A 1 257 ? 19.542 -12.175 -1.663 1.00 85.56 257 ASP A N 1
ATOM 1896 C CA . ASP A 1 257 ? 20.947 -12.557 -1.844 1.00 85.56 257 ASP A CA 1
ATOM 1897 C C . ASP A 1 257 ? 21.823 -12.201 -0.637 1.00 85.56 257 ASP A C 1
ATOM 1899 O O . ASP A 1 257 ? 22.836 -12.861 -0.367 1.00 85.56 257 ASP A O 1
ATOM 1903 N N . LEU A 1 258 ? 21.409 -11.171 0.103 1.00 76.75 258 LEU A N 1
ATOM 1904 C CA . LEU A 1 258 ? 22.048 -10.697 1.329 1.00 76.75 258 LEU A CA 1
ATOM 1905 C C . LEU A 1 258 ? 21.559 -11.435 2.592 1.00 76.75 258 LEU A C 1
ATOM 1907 O O . LEU A 1 258 ? 22.059 -11.187 3.691 1.00 76.75 258 LEU A O 1
ATOM 1911 N N . CYS A 1 259 ? 20.602 -12.359 2.462 1.00 82.19 259 CYS A N 1
ATOM 1912 C CA . CYS A 1 259 ? 20.138 -13.196 3.565 1.00 82.19 259 CYS A CA 1
ATOM 1913 C C . CYS A 1 259 ? 21.096 -14.368 3.851 1.00 82.19 259 CYS A C 1
ATOM 1915 O O . CYS A 1 259 ? 21.836 -14.846 2.992 1.00 82.19 259 CYS A O 1
ATOM 1917 N N . SER A 1 260 ? 21.037 -14.874 5.081 1.00 84.19 260 SER A N 1
ATOM 1918 C CA . SER A 1 260 ? 21.707 -16.094 5.542 1.00 84.19 260 SER A CA 1
ATOM 1919 C C . SER A 1 260 ? 20.672 -16.994 6.253 1.00 84.19 260 SER A C 1
ATOM 1921 O O . SER A 1 260 ? 20.014 -16.545 7.173 1.00 84.19 260 SER A O 1
ATOM 1923 N N . PRO A 1 261 ? 20.400 -18.229 5.813 1.00 89.00 261 PRO A N 1
ATOM 1924 C CA . PRO A 1 261 ? 20.674 -18.686 4.459 1.00 89.00 261 PRO A CA 1
ATOM 1925 C C . PRO A 1 261 ? 20.077 -17.725 3.417 1.00 89.00 261 PRO A C 1
ATOM 1927 O O . PRO A 1 261 ? 19.121 -16.996 3.696 1.00 89.00 261 PRO A O 1
ATOM 1930 N N . ARG A 1 262 ? 20.655 -17.734 2.212 1.00 89.12 262 ARG A N 1
ATOM 1931 C CA . ARG A 1 262 ? 20.138 -16.951 1.085 1.00 89.12 262 ARG A CA 1
ATOM 1932 C C . ARG A 1 262 ? 18.675 -17.285 0.837 1.00 89.12 262 ARG A C 1
ATOM 1934 O O . ARG A 1 262 ? 18.289 -18.455 0.855 1.00 89.12 262 ARG A O 1
ATOM 1941 N N . GLN A 1 263 ? 17.888 -16.247 0.608 1.00 90.94 263 GLN A N 1
ATOM 1942 C CA . GLN A 1 263 ? 16.478 -16.357 0.269 1.00 90.94 263 GLN A CA 1
ATOM 1943 C C . GLN A 1 263 ? 16.300 -16.024 -1.206 1.00 90.94 263 GLN A C 1
ATOM 1945 O O . GLN A 1 263 ? 17.197 -15.474 -1.840 1.00 90.94 263 GLN A O 1
ATOM 1950 N N . ARG A 1 264 ? 15.152 -16.393 -1.772 1.00 92.75 264 ARG A N 1
ATOM 1951 C CA . ARG A 1 264 ? 14.812 -15.929 -3.113 1.00 92.75 264 ARG A CA 1
ATOM 1952 C C . ARG A 1 264 ? 14.505 -14.443 -3.061 1.00 92.75 264 ARG A C 1
ATOM 1954 O O . ARG A 1 264 ? 13.917 -13.960 -2.096 1.00 92.75 264 ARG A O 1
ATOM 1961 N N . ASP A 1 265 ? 14.861 -13.761 -4.135 1.00 95.56 265 ASP A N 1
ATOM 1962 C CA . ASP A 1 265 ? 14.376 -12.417 -4.386 1.00 95.56 265 ASP A CA 1
ATOM 1963 C C . ASP A 1 265 ? 12.853 -12.407 -4.478 1.00 95.56 265 ASP A C 1
ATOM 1965 O O . ASP A 1 265 ? 12.226 -13.392 -4.883 1.00 95.56 265 ASP A O 1
ATOM 1969 N N . GLN A 1 266 ? 12.265 -11.273 -4.117 1.00 95.06 266 GLN A N 1
ATOM 1970 C CA . GLN A 1 266 ? 10.826 -11.106 -4.032 1.00 95.06 266 GLN A CA 1
ATOM 1971 C C . GLN A 1 266 ? 10.370 -9.815 -4.701 1.00 95.06 266 GLN A C 1
ATOM 1973 O O . GLN A 1 266 ? 11.053 -8.787 -4.658 1.00 95.06 266 GLN A O 1
ATOM 1978 N N . TYR A 1 267 ? 9.177 -9.862 -5.285 1.00 96.50 267 TYR A N 1
ATOM 1979 C CA . TYR A 1 267 ? 8.546 -8.719 -5.930 1.00 96.50 267 TYR A CA 1
ATOM 1980 C C . TYR A 1 267 ? 7.034 -8.727 -5.695 1.00 96.50 267 TYR A C 1
ATOM 1982 O O . TYR A 1 267 ? 6.388 -9.775 -5.736 1.00 96.50 267 TYR A O 1
ATOM 1990 N N . ALA A 1 268 ? 6.470 -7.545 -5.473 1.00 95.00 268 ALA A N 1
ATOM 1991 C CA . ALA A 1 268 ? 5.037 -7.296 -5.512 1.00 95.00 268 ALA A CA 1
ATOM 1992 C C . ALA A 1 268 ? 4.742 -5.984 -6.216 1.00 95.00 268 ALA A C 1
ATOM 1994 O O . ALA A 1 268 ? 5.534 -5.044 -6.188 1.00 95.00 268 ALA A O 1
ATOM 1995 N N . VAL A 1 269 ? 3.557 -5.913 -6.805 1.00 95.69 269 VAL A N 1
ATOM 1996 C CA . VAL A 1 269 ? 3.078 -4.740 -7.516 1.00 95.69 269 VAL A CA 1
ATOM 1997 C C . VAL A 1 269 ? 1.598 -4.525 -7.258 1.00 95.69 269 VAL A C 1
ATOM 1999 O O . VAL A 1 269 ? 0.774 -5.424 -7.421 1.00 95.69 269 VAL A O 1
ATOM 2002 N N . ARG A 1 270 ? 1.244 -3.300 -6.891 1.00 94.69 270 ARG A N 1
ATOM 2003 C CA . ARG A 1 270 ? -0.130 -2.831 -6.777 1.00 94.69 270 ARG A CA 1
ATOM 2004 C C . ARG A 1 270 ? -0.316 -1.655 -7.714 1.00 94.69 270 ARG A C 1
ATOM 2006 O O . ARG A 1 270 ? 0.370 -0.645 -7.583 1.00 94.69 270 ARG A O 1
ATOM 2013 N N . VAL A 1 271 ? -1.242 -1.792 -8.651 1.00 95.25 271 VAL A N 1
ATOM 2014 C CA . VAL A 1 271 ? -1.629 -0.712 -9.555 1.00 95.25 271 VAL A CA 1
ATOM 2015 C C . VAL A 1 271 ? -3.004 -0.223 -9.136 1.00 95.25 271 VAL A C 1
ATOM 2017 O O . VAL A 1 271 ? -3.937 -1.015 -9.021 1.00 95.25 271 VAL A O 1
ATOM 2020 N N . ILE A 1 272 ? -3.115 1.074 -8.884 1.00 90.81 272 ILE A N 1
ATOM 2021 C CA . ILE A 1 272 ? -4.327 1.727 -8.399 1.00 90.81 272 ILE A CA 1
ATOM 2022 C C . ILE A 1 272 ? -4.882 2.570 -9.545 1.00 90.81 272 ILE A C 1
ATOM 2024 O O . ILE A 1 272 ? -4.174 3.395 -10.132 1.00 90.81 272 ILE A O 1
ATOM 2028 N N . LEU A 1 273 ? -6.139 2.320 -9.891 1.00 92.44 273 LEU A N 1
ATOM 2029 C CA . LEU A 1 273 ? -6.863 3.035 -10.932 1.00 92.44 273 LEU A CA 1
ATOM 2030 C C . LEU A 1 273 ? -7.283 4.425 -10.442 1.00 92.44 273 LEU A C 1
ATOM 2032 O O . LEU A 1 273 ? -7.247 4.736 -9.252 1.00 92.44 273 LEU A O 1
ATOM 2036 N N . LYS A 1 274 ? -7.707 5.279 -11.377 1.00 87.56 274 LYS A N 1
ATOM 2037 C CA . LYS A 1 274 ? -8.126 6.661 -11.087 1.00 87.56 274 LYS A CA 1
ATOM 2038 C C . LYS A 1 274 ? -9.259 6.746 -10.049 1.00 87.56 274 LYS A C 1
ATOM 2040 O O . LYS A 1 274 ? -9.364 7.746 -9.348 1.00 87.56 274 LYS A O 1
ATOM 2045 N N . ASP A 1 275 ? -10.109 5.727 -9.975 1.00 82.81 275 ASP A N 1
ATOM 2046 C CA . ASP A 1 275 ? -11.222 5.629 -9.024 1.00 82.81 275 ASP A CA 1
ATOM 2047 C C . ASP A 1 275 ? -10.808 5.091 -7.639 1.00 82.81 275 ASP A C 1
ATOM 2049 O O . ASP A 1 275 ? -11.654 4.932 -6.765 1.00 82.81 275 ASP A O 1
ATOM 2053 N N . GLY A 1 276 ? -9.515 4.821 -7.425 1.00 78.75 276 GLY A N 1
ATOM 2054 C CA . GLY A 1 276 ? -8.974 4.284 -6.177 1.00 78.75 276 GLY A CA 1
ATOM 2055 C C . GLY A 1 276 ? -9.036 2.758 -6.065 1.00 78.75 276 GLY A C 1
ATOM 2056 O O . GLY A 1 276 ? -8.523 2.205 -5.093 1.00 78.75 276 GLY A O 1
ATOM 2057 N N . THR A 1 277 ? -9.613 2.057 -7.043 1.00 84.81 277 THR A N 1
ATOM 2058 C CA . THR A 1 277 ? -9.677 0.590 -7.034 1.00 84.81 277 THR A CA 1
ATOM 2059 C C . THR A 1 277 ? -8.358 -0.042 -7.486 1.00 84.81 277 THR A C 1
ATOM 2061 O O . THR A 1 277 ? -7.559 0.563 -8.204 1.00 84.81 277 THR A O 1
ATOM 2064 N N . THR A 1 278 ? -8.094 -1.279 -7.058 1.00 89.31 278 THR A N 1
ATOM 2065 C CA . THR A 1 278 ? -6.903 -2.024 -7.496 1.00 89.31 278 THR A CA 1
ATOM 2066 C C . THR A 1 278 ? -7.155 -2.662 -8.859 1.00 89.31 278 THR A C 1
ATOM 2068 O O . THR A 1 278 ? -8.150 -3.353 -9.063 1.00 89.31 278 THR A O 1
ATOM 2071 N N . TRP A 1 279 ? -6.228 -2.469 -9.794 1.00 94.75 279 TRP A N 1
ATOM 2072 C CA . TRP A 1 279 ? -6.287 -3.072 -11.119 1.00 94.75 279 TRP A CA 1
ATOM 2073 C C . TRP A 1 279 ? -6.079 -4.591 -11.052 1.00 94.75 279 TRP A C 1
ATOM 2075 O O . TRP A 1 279 ? -5.170 -5.059 -10.363 1.00 94.75 279 TRP A O 1
ATOM 2085 N N . TRP A 1 280 ? -6.869 -5.350 -11.819 1.00 92.75 280 TRP A N 1
ATOM 2086 C CA . TRP A 1 280 ? -6.903 -6.822 -11.799 1.00 92.75 280 TRP A CA 1
ATOM 2087 C C . TRP A 1 280 ? -5.546 -7.493 -12.048 1.00 92.75 280 TRP A C 1
ATOM 2089 O O . TRP A 1 280 ? -5.297 -8.579 -11.538 1.00 92.75 280 TRP A O 1
ATOM 2099 N N . GLY A 1 281 ? -4.659 -6.854 -12.819 1.00 91.62 281 GLY A N 1
ATOM 2100 C CA . GLY A 1 281 ? -3.334 -7.390 -13.135 1.00 91.62 281 GLY A CA 1
ATOM 2101 C C . GLY A 1 281 ? -2.317 -7.244 -12.001 1.00 91.62 281 GLY A C 1
ATOM 2102 O O . GLY A 1 281 ? -1.170 -7.658 -12.162 1.00 91.62 281 GLY A O 1
ATOM 2103 N N . SER A 1 282 ? -2.698 -6.633 -10.877 1.00 91.75 282 SER A N 1
ATOM 2104 C CA . SER A 1 282 ? -1.832 -6.448 -9.710 1.00 91.75 282 SER A CA 1
ATOM 2105 C C . SER A 1 282 ? -1.485 -7.774 -9.028 1.00 91.75 282 SER A C 1
ATOM 2107 O O . SER A 1 282 ? -2.268 -8.717 -9.019 1.00 91.75 282 SER A O 1
ATOM 2109 N N . SER A 1 283 ? -0.330 -7.800 -8.371 1.00 92.12 283 SER A N 1
ATOM 2110 C CA . SER A 1 283 ? 0.097 -8.848 -7.445 1.00 92.12 283 SER A CA 1
ATOM 2111 C C . SER A 1 283 ? 0.590 -8.182 -6.153 1.00 92.12 283 SER A C 1
ATOM 2113 O O . SER A 1 283 ? 1.796 -7.995 -5.982 1.00 92.12 283 SER A O 1
ATOM 2115 N N . PRO A 1 284 ? -0.321 -7.761 -5.260 1.00 85.12 284 PRO A N 1
ATOM 2116 C CA . PRO A 1 284 ? 0.006 -6.860 -4.154 1.00 85.12 284 PRO A CA 1
ATOM 2117 C C . PRO A 1 284 ? 0.730 -7.535 -2.980 1.00 85.12 284 PRO A C 1
ATOM 2119 O O . PRO A 1 284 ? 1.178 -6.831 -2.077 1.00 85.12 284 PRO A O 1
ATOM 2122 N N . THR A 1 285 ? 0.831 -8.864 -2.978 1.00 85.25 285 THR A N 1
ATOM 2123 C CA . THR A 1 285 ? 1.560 -9.647 -1.972 1.00 85.25 285 THR A CA 1
ATOM 2124 C C . THR A 1 285 ? 2.938 -10.001 -2.514 1.00 85.25 285 THR A C 1
ATOM 2126 O O . THR A 1 285 ? 3.052 -10.387 -3.676 1.00 85.25 285 THR A O 1
ATOM 2129 N N . LEU A 1 286 ? 3.980 -9.869 -1.685 1.00 87.94 286 LEU A N 1
ATOM 2130 C CA . LEU A 1 286 ? 5.351 -10.257 -2.036 1.00 87.94 286 LEU A CA 1
ATOM 2131 C C . LEU A 1 286 ? 5.404 -11.730 -2.428 1.00 87.94 286 LEU A C 1
ATOM 2133 O O . LEU A 1 286 ? 5.018 -12.598 -1.647 1.00 87.94 286 LEU A O 1
ATOM 2137 N N . GLN A 1 287 ? 5.889 -11.981 -3.640 1.00 91.44 287 GLN A N 1
ATOM 2138 C CA . GLN A 1 287 ? 6.079 -13.318 -4.178 1.00 91.44 287 GLN A CA 1
ATOM 2139 C C . GLN A 1 287 ? 7.546 -13.551 -4.497 1.00 91.44 287 GLN A C 1
ATOM 2141 O O . GLN A 1 287 ? 8.221 -12.648 -4.995 1.00 91.44 287 GLN A O 1
ATOM 2146 N N . ASP A 1 288 ? 8.005 -14.778 -4.272 1.00 94.81 288 ASP A N 1
ATOM 2147 C CA . ASP A 1 288 ? 9.311 -15.222 -4.741 1.00 94.81 288 ASP A CA 1
ATOM 2148 C C . ASP A 1 288 ? 9.379 -15.140 -6.267 1.00 94.81 288 ASP A C 1
ATOM 2150 O O . ASP A 1 288 ? 8.444 -15.529 -6.979 1.00 94.81 288 ASP A O 1
ATOM 2154 N N . LEU A 1 289 ? 10.514 -14.674 -6.783 1.00 95.81 289 LEU A N 1
ATOM 2155 C CA . LEU A 1 289 ? 10.733 -14.649 -8.220 1.00 95.81 289 LEU A CA 1
ATOM 2156 C C . LEU A 1 289 ? 10.746 -16.069 -8.784 1.00 95.81 289 LEU A C 1
ATOM 2158 O O . LEU A 1 289 ? 11.396 -16.982 -8.263 1.00 95.81 289 LEU A O 1
ATOM 2162 N N . GLY A 1 290 ? 10.069 -16.237 -9.917 1.00 91.25 290 GLY A N 1
ATOM 2163 C CA . GLY A 1 290 ? 10.198 -17.438 -10.733 1.00 91.25 290 GLY A CA 1
ATOM 2164 C C . GLY A 1 290 ? 11.467 -17.435 -11.595 1.00 91.25 290 GLY A C 1
ATOM 2165 O O . GLY A 1 290 ? 11.908 -18.483 -12.068 1.00 91.25 290 GLY A O 1
ATOM 2166 N N . GLY A 1 291 ? 12.061 -16.258 -11.802 1.00 92.12 291 GLY A N 1
ATOM 2167 C CA . GLY A 1 291 ? 13.352 -16.055 -12.453 1.00 92.12 291 GLY A CA 1
ATOM 2168 C C . GLY A 1 291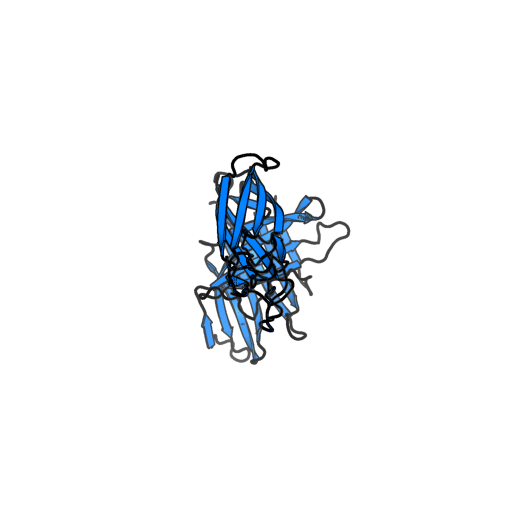 ? 13.692 -14.570 -12.584 1.00 92.12 291 GLY A C 1
ATOM 2169 O O . GLY A 1 291 ? 12.796 -13.726 -12.543 1.00 92.12 291 GLY A O 1
ATOM 2170 N N . GLY A 1 292 ? 14.979 -14.272 -12.771 1.00 93.81 292 GLY A N 1
ATOM 2171 C CA . GLY A 1 292 ? 15.527 -12.915 -12.698 1.00 93.81 292 GLY A CA 1
ATOM 2172 C C . GLY A 1 292 ? 16.126 -12.611 -11.324 1.00 93.81 292 GLY A C 1
ATOM 2173 O O . GLY A 1 292 ? 16.326 -13.532 -10.532 1.00 93.81 292 GLY A O 1
ATOM 2174 N N . ASN A 1 293 ? 16.426 -11.339 -11.069 1.00 92.62 293 ASN A N 1
ATOM 2175 C CA . ASN A 1 293 ? 16.985 -10.866 -9.804 1.00 92.62 293 ASN A CA 1
ATOM 2176 C C . ASN A 1 293 ? 16.591 -9.407 -9.529 1.00 92.62 293 ASN A C 1
ATOM 2178 O O . ASN A 1 293 ? 16.302 -8.626 -10.446 1.00 92.62 293 ASN A O 1
ATOM 2182 N N . VAL A 1 294 ? 16.618 -9.030 -8.258 1.00 93.00 294 VAL A N 1
ATOM 2183 C CA . VAL A 1 294 ? 16.499 -7.648 -7.793 1.00 93.00 294 VAL A CA 1
ATOM 2184 C C . VAL A 1 294 ? 17.699 -7.305 -6.928 1.00 93.00 294 VAL A C 1
ATOM 2186 O O . VAL A 1 294 ? 18.437 -8.164 -6.466 1.00 93.00 294 VAL A O 1
ATOM 2189 N N . SER A 1 295 ? 17.950 -6.017 -6.758 1.00 89.00 295 SER A N 1
ATOM 2190 C CA . SER A 1 295 ? 19.049 -5.552 -5.931 1.00 89.00 295 SER A CA 1
ATOM 2191 C C . SER A 1 295 ? 18.668 -4.266 -5.238 1.00 89.00 295 SER A C 1
ATOM 2193 O O . SER A 1 295 ? 18.168 -3.317 -5.863 1.00 89.00 295 SER A O 1
ATOM 2195 N N . VAL A 1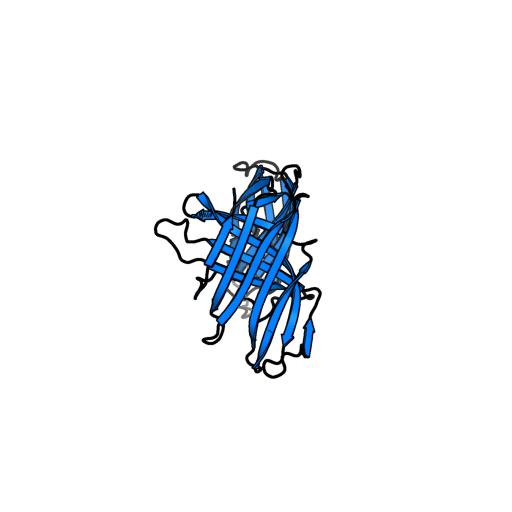 296 ? 18.948 -4.234 -3.942 1.00 86.81 296 VAL A N 1
ATOM 2196 C CA . VAL A 1 296 ? 18.792 -3.056 -3.103 1.00 86.81 296 VAL A CA 1
ATOM 2197 C C . VAL A 1 296 ? 20.169 -2.443 -2.861 1.00 86.81 296 VAL A C 1
ATOM 2199 O O . VAL A 1 296 ? 21.018 -2.994 -2.168 1.00 86.81 296 VAL A O 1
ATOM 2202 N N . PHE A 1 297 ? 20.402 -1.262 -3.434 1.00 78.94 297 PHE A N 1
ATOM 2203 C CA . PHE A 1 297 ? 21.622 -0.494 -3.206 1.00 78.94 297 PHE A CA 1
ATOM 2204 C C . PHE A 1 297 ? 21.326 0.592 -2.180 1.00 78.94 297 PHE A C 1
ATOM 2206 O O . PHE A 1 297 ? 20.754 1.632 -2.510 1.00 78.94 297 PHE A O 1
ATOM 2213 N N . SER A 1 298 ? 21.709 0.336 -0.934 1.00 62.22 298 SER A N 1
ATOM 2214 C CA . SER A 1 298 ? 21.380 1.196 0.203 1.00 62.22 298 SER A CA 1
ATOM 2215 C C . SER A 1 298 ? 22.577 1.928 0.822 1.00 62.22 298 SER A C 1
ATOM 2217 O O . SER A 1 298 ? 22.426 2.452 1.928 1.00 62.22 298 SER A O 1
ATOM 2219 N N . LYS A 1 299 ? 23.749 1.908 0.167 1.00 56.22 299 LYS A N 1
ATOM 2220 C CA . LYS A 1 299 ? 24.963 2.572 0.670 1.00 56.22 299 LYS A CA 1
ATOM 2221 C C . LYS A 1 299 ? 24.755 4.071 0.867 1.00 56.22 299 LYS A C 1
ATOM 2223 O O . LYS A 1 299 ? 24.056 4.687 0.034 1.00 56.22 299 LYS A O 1
#

Sequence (299 aa):
MDVFQTAGYTCTDDADSCTSDVCSGSSAACLHPCIPVGVTLQYAGDLFVFTAGPTVGTATVVLSAHVTPQNTCQDITALSVRFRVFQQNNLVGSPVLNQVAAVNSQGDAFIAFNSLTGQYTVRASVEPQACWQTAATDACLTIDYGSTDRRVTGGGWIPTLTGNRKANFGFTVGFNKNGTLKGNSIYMVRGDDGYNYLVKSTSWNTGGLSFLQGCYMQLTRGRYSASVVIQKIDPDTEVVVSSIGNCSLVVDIGDGDLCSPRQRDQYAVRVILKDGTTWWGSSPTLQDLGGGNVSVFSK